Protein AF-A0A925Y4J1-F1 (afdb_monomer_lite)

Sequence (189 aa):
MMKIHLTPSPRETLILDTDELREAFLLEDLFIPGEIHLVYTDLDRGIVGSAIPTATPLVLATDDSLKAEFFCQRRELGILNIGEPGSVTVDGTIYQLGKHDCLYVGRDSREISFTSASAETPAVFYLVSYPAHAKFPTIQATRADANRVELGTRDEANERTIFQYIHETGIKSCQLVMGFTEFKPGGIW

Structure (mmCIF, N/CA/C/O backbone):
data_AF-A0A925Y4J1-F1
#
_entry.id   AF-A0A925Y4J1-F1
#
loop_
_atom_site.group_PDB
_atom_site.id
_atom_site.type_symbol
_atom_site.label_atom_id
_atom_site.label_alt_id
_atom_site.label_comp_id
_atom_site.label_asym_id
_atom_site.label_entity_id
_atom_site.label_seq_id
_atom_site.pdbx_PDB_ins_code
_atom_site.Cartn_x
_atom_site.Cartn_y
_atom_site.Cartn_z
_atom_site.occupancy
_atom_site.B_iso_or_equiv
_atom_site.auth_seq_id
_atom_site.auth_comp_id
_atom_site.auth_asym_id
_atom_site.auth_atom_id
_atom_site.pdbx_PDB_model_num
ATOM 1 N N . MET A 1 1 ? -18.151 -3.520 -7.686 1.00 70.56 1 MET A N 1
ATOM 2 C CA . MET A 1 1 ? -17.475 -4.800 -7.968 1.00 70.56 1 MET A CA 1
ATOM 3 C C . MET A 1 1 ? -16.042 -4.465 -8.309 1.00 70.56 1 MET A C 1
ATOM 5 O O . MET A 1 1 ? -15.833 -3.593 -9.146 1.00 70.56 1 MET A O 1
ATOM 9 N N . MET A 1 2 ? -15.088 -5.062 -7.608 1.00 89.94 2 MET A N 1
ATOM 10 C CA . MET A 1 2 ? -13.660 -4.798 -7.792 1.00 89.94 2 MET A CA 1
ATOM 11 C C . MET A 1 2 ? -13.219 -5.142 -9.224 1.00 89.94 2 MET A C 1
ATOM 13 O O . MET A 1 2 ? -13.534 -6.228 -9.718 1.00 89.94 2 MET A O 1
ATOM 17 N N . LYS A 1 3 ? -12.503 -4.228 -9.896 1.00 89.50 3 LYS A N 1
ATOM 18 C CA . LYS A 1 3 ? -11.963 -4.478 -11.243 1.00 89.50 3 LYS A CA 1
ATOM 19 C C . LYS A 1 3 ? -10.913 -5.584 -11.154 1.00 89.50 3 LYS A C 1
ATOM 21 O O . LYS A 1 3 ? -10.035 -5.532 -10.294 1.00 89.50 3 LYS A O 1
ATOM 26 N N . ILE A 1 4 ? -11.010 -6.575 -12.036 1.00 91.12 4 ILE A N 1
ATOM 27 C CA . ILE A 1 4 ? -10.036 -7.662 -12.154 1.00 91.12 4 ILE A CA 1
ATOM 28 C C . ILE A 1 4 ? -9.164 -7.383 -13.367 1.00 91.12 4 ILE A C 1
ATOM 30 O O . ILE A 1 4 ? -9.667 -7.092 -14.450 1.00 91.12 4 ILE A O 1
ATOM 34 N N . HIS A 1 5 ? -7.864 -7.490 -13.164 1.00 91.25 5 HIS A N 1
ATOM 35 C CA . HIS A 1 5 ? -6.846 -7.305 -14.168 1.00 91.25 5 HIS A CA 1
ATOM 36 C C . HIS A 1 5 ? -6.111 -8.627 -14.363 1.00 91.25 5 HIS A C 1
ATOM 38 O O . HIS A 1 5 ? -5.588 -9.198 -13.402 1.00 91.25 5 HIS A O 1
ATOM 44 N N . LEU A 1 6 ? -6.146 -9.135 -15.591 1.00 91.31 6 LEU A N 1
ATOM 45 C CA . LEU A 1 6 ? -5.479 -10.375 -15.968 1.00 91.31 6 LEU A CA 1
ATOM 46 C C . LEU A 1 6 ? -4.200 -10.029 -16.708 1.00 91.31 6 LEU A C 1
ATOM 48 O O . LEU A 1 6 ? -4.215 -9.190 -17.606 1.00 91.31 6 LEU A O 1
ATOM 52 N N . THR A 1 7 ? -3.113 -10.681 -16.332 1.00 90.75 7 THR A N 1
ATOM 53 C CA . THR A 1 7 ? -1.803 -10.360 -16.879 1.00 90.75 7 THR A CA 1
ATOM 54 C C . THR A 1 7 ? -1.551 -11.202 -18.125 1.00 90.75 7 THR A C 1
ATOM 56 O O . THR A 1 7 ? -1.612 -12.433 -18.045 1.00 90.75 7 THR A O 1
ATOM 59 N N . PRO A 1 8 ? -1.243 -10.584 -19.278 1.00 95.06 8 PRO A N 1
ATOM 60 C CA . PRO A 1 8 ? -0.904 -11.336 -20.476 1.00 95.06 8 PRO A CA 1
ATOM 61 C C . PRO A 1 8 ? 0.417 -12.088 -20.281 1.00 95.06 8 PRO A C 1
ATOM 63 O O . PRO A 1 8 ? 1.329 -11.652 -19.571 1.00 95.06 8 PRO A O 1
ATOM 66 N N . SER A 1 9 ? 0.541 -13.240 -20.933 1.00 96.06 9 SER A N 1
ATOM 67 C CA . SER A 1 9 ? 1.796 -13.985 -20.960 1.00 96.06 9 SER A CA 1
ATOM 68 C C . SER A 1 9 ? 2.878 -13.206 -21.717 1.00 96.06 9 SER A C 1
ATOM 70 O O . SER A 1 9 ? 2.561 -12.439 -22.627 1.00 96.06 9 SER A O 1
ATOM 72 N N . PRO A 1 10 ? 4.175 -13.482 -21.478 1.00 96.56 10 PRO A N 1
ATOM 73 C CA . PRO A 1 10 ? 5.249 -12.820 -22.219 1.00 96.56 10 PRO A CA 1
ATOM 74 C C . PRO A 1 10 ? 5.134 -12.947 -23.744 1.00 96.56 10 PRO A C 1
ATOM 76 O O . PRO A 1 10 ? 5.628 -12.090 -24.464 1.00 96.56 10 PRO A O 1
ATOM 79 N N . ARG A 1 11 ? 4.502 -14.015 -24.257 1.00 97.44 11 ARG A N 1
ATOM 80 C CA . ARG A 1 11 ? 4.275 -14.191 -25.700 1.00 97.44 11 ARG A CA 1
ATOM 81 C C . ARG A 1 11 ? 3.155 -13.300 -26.227 1.00 97.44 11 ARG A C 1
ATOM 83 O O . ARG A 1 11 ? 3.282 -12.808 -27.341 1.00 97.44 11 ARG A O 1
ATOM 90 N N . GLU A 1 12 ? 2.091 -13.113 -25.452 1.00 96.25 12 GLU A N 1
ATOM 91 C CA . GLU A 1 12 ? 0.987 -12.211 -25.799 1.00 96.25 12 GLU A CA 1
ATOM 92 C C . GLU A 1 12 ? 1.448 -10.756 -25.725 1.00 96.25 12 GLU A C 1
ATOM 94 O O . GLU A 1 12 ? 1.229 -10.008 -26.668 1.00 96.25 12 GLU A O 1
ATOM 99 N N . THR A 1 13 ? 2.200 -10.379 -24.687 1.00 97.19 13 THR A N 1
ATOM 100 C CA . THR A 1 13 ? 2.721 -9.012 -24.521 1.00 97.19 13 THR A CA 1
ATOM 101 C C . THR A 1 13 ? 3.539 -8.525 -25.721 1.00 97.19 13 THR A C 1
ATOM 103 O O . THR A 1 13 ? 3.516 -7.340 -26.030 1.00 97.19 13 THR A O 1
ATOM 106 N N . LEU A 1 14 ? 4.253 -9.417 -26.421 1.00 97.69 14 LEU A N 1
ATOM 107 C CA . LEU A 1 14 ? 5.089 -9.060 -27.578 1.00 97.69 14 LEU A CA 1
ATOM 108 C C . LEU A 1 14 ? 4.305 -8.541 -28.789 1.00 97.69 14 LEU A C 1
ATOM 110 O O . LEU A 1 14 ? 4.917 -7.939 -29.672 1.00 97.69 14 LEU A O 1
ATOM 114 N N . ILE A 1 15 ? 3.006 -8.828 -28.871 1.00 97.81 15 ILE A N 1
ATOM 115 C CA . ILE A 1 15 ? 2.169 -8.457 -30.018 1.00 97.81 15 ILE A CA 1
ATOM 116 C C . ILE A 1 15 ? 1.150 -7.364 -29.692 1.00 97.81 15 ILE A C 1
ATOM 118 O O . ILE A 1 15 ? 0.449 -6.942 -30.606 1.00 97.81 15 ILE A O 1
ATOM 122 N N . LEU A 1 16 ? 1.079 -6.926 -28.431 1.00 97.81 16 LEU A N 1
ATOM 123 C CA . LEU A 1 16 ? 0.162 -5.873 -28.009 1.00 97.81 16 LEU A CA 1
ATOM 124 C C . LEU A 1 16 ? 0.607 -4.518 -28.561 1.00 97.81 16 LEU A C 1
ATOM 126 O O . LEU A 1 16 ? 1.799 -4.189 -28.547 1.00 97.81 16 LEU A O 1
ATOM 130 N N . ASP A 1 17 ? -0.352 -3.722 -29.018 1.00 98.19 17 ASP A N 1
ATOM 131 C CA . ASP A 1 17 ? -0.109 -2.322 -29.342 1.00 98.19 17 ASP A CA 1
ATOM 132 C C . ASP A 1 17 ? -0.042 -1.433 -28.081 1.00 98.19 17 ASP A C 1
ATOM 134 O O . ASP A 1 17 ? -0.119 -1.896 -26.940 1.00 98.19 17 ASP A O 1
ATOM 138 N N . THR A 1 18 ? 0.169 -0.129 -28.271 1.00 98.19 18 THR A N 1
ATOM 139 C CA . THR A 1 18 ? 0.293 0.826 -27.158 1.00 98.19 18 THR A CA 1
ATOM 140 C C . THR A 1 18 ? -0.954 0.874 -26.276 1.00 98.19 18 THR A C 1
ATOM 142 O O . THR A 1 18 ? -0.821 0.987 -25.056 1.00 98.19 18 THR A O 1
ATOM 145 N N . ASP A 1 19 ? -2.145 0.824 -26.868 1.00 97.25 19 ASP A N 1
ATOM 146 C CA . ASP A 1 19 ? -3.398 0.966 -26.130 1.00 97.25 19 ASP A CA 1
ATOM 147 C C . ASP A 1 19 ? -3.703 -0.329 -25.373 1.00 97.25 19 ASP A C 1
ATOM 149 O O . ASP A 1 19 ? -4.031 -0.284 -24.186 1.00 97.25 19 ASP A O 1
ATOM 153 N N . GLU A 1 20 ? -3.458 -1.480 -26.000 1.00 95.81 20 GLU A N 1
ATOM 154 C CA . GLU A 1 20 ? -3.577 -2.797 -25.372 1.00 95.81 20 GLU A CA 1
ATOM 155 C C . GLU A 1 20 ? -2.588 -2.972 -24.206 1.00 95.81 20 GLU A C 1
ATOM 157 O O . GLU A 1 20 ? -2.951 -3.494 -23.150 1.00 95.81 20 GLU A O 1
ATOM 162 N N . LEU A 1 21 ? -1.347 -2.483 -24.335 1.00 96.50 21 LEU A N 1
ATOM 163 C CA . LEU A 1 21 ? -0.381 -2.467 -23.228 1.00 96.50 21 LEU A CA 1
ATOM 164 C C . LEU A 1 21 ? -0.867 -1.602 -22.059 1.00 96.50 21 LEU A C 1
ATOM 166 O O . LEU A 1 21 ? -0.698 -1.976 -20.900 1.00 96.50 21 LEU A O 1
ATOM 170 N N . ARG A 1 22 ? -1.466 -0.439 -22.328 1.00 95.50 22 ARG A N 1
ATOM 171 C CA . ARG A 1 22 ? -2.022 0.410 -21.263 1.00 95.50 22 ARG A CA 1
ATOM 172 C C . ARG A 1 22 ? -3.200 -0.276 -20.590 1.00 95.50 22 ARG A C 1
ATOM 174 O O . ARG A 1 22 ? -3.233 -0.336 -19.365 1.00 95.50 22 ARG A O 1
ATOM 181 N N . GLU A 1 23 ? -4.120 -0.839 -21.364 1.00 92.62 23 GLU A N 1
ATOM 182 C CA . GLU A 1 23 ? -5.268 -1.564 -20.823 1.00 92.62 23 GLU A CA 1
ATOM 183 C C . GLU A 1 23 ? -4.841 -2.735 -19.928 1.00 92.62 23 GLU A C 1
ATOM 185 O O . GLU A 1 23 ? -5.487 -2.976 -18.908 1.00 92.62 23 GLU A O 1
ATOM 190 N N . ALA A 1 24 ? -3.742 -3.413 -20.281 1.00 92.94 24 ALA A N 1
ATOM 191 C CA . ALA A 1 24 ? -3.230 -4.606 -19.614 1.00 92.94 24 ALA A CA 1
ATOM 192 C C . ALA A 1 24 ? -2.166 -4.364 -18.532 1.00 92.94 24 ALA A C 1
ATOM 194 O O . ALA A 1 24 ? -1.710 -5.341 -17.941 1.00 92.94 24 ALA A O 1
ATOM 195 N N . PHE A 1 25 ? -1.735 -3.122 -18.272 1.00 93.81 25 PHE A N 1
ATOM 196 C CA . PHE A 1 25 ? -0.731 -2.850 -17.226 1.00 93.81 25 PHE A CA 1
ATOM 197 C C . PHE A 1 25 ? -0.911 -1.528 -16.466 1.00 93.81 25 PHE A C 1
ATOM 199 O O . PHE A 1 25 ? -0.304 -1.348 -15.407 1.00 93.81 25 PHE A O 1
ATOM 206 N N . LEU A 1 26 ? -1.710 -0.582 -16.970 1.00 94.75 26 LEU A N 1
ATOM 207 C CA . LEU A 1 26 ? -1.879 0.741 -16.370 1.00 94.75 26 LEU A CA 1
ATOM 208 C C . LEU A 1 26 ? -3.186 0.849 -15.576 1.00 94.75 26 LEU A C 1
ATOM 210 O O . LEU A 1 26 ? -4.262 0.468 -16.033 1.00 94.75 26 LEU A O 1
ATOM 214 N N . LEU A 1 27 ? -3.094 1.456 -14.390 1.00 94.00 27 LEU A N 1
ATOM 215 C CA . LEU A 1 27 ? -4.241 1.841 -13.570 1.00 94.00 27 LEU A CA 1
ATOM 216 C C . LEU A 1 27 ? -4.393 3.369 -13.603 1.00 94.00 27 LEU A C 1
ATOM 218 O O . LEU A 1 27 ? -3.687 4.071 -12.885 1.00 94.00 27 LEU A O 1
ATOM 222 N N . GLU A 1 28 ? -5.283 3.886 -14.453 1.00 91.06 28 GLU A N 1
ATOM 223 C CA . GLU A 1 28 ? -5.440 5.337 -14.667 1.00 91.06 28 GLU A CA 1
ATOM 224 C C . GLU A 1 28 ? -6.201 6.033 -13.529 1.00 91.06 28 GLU A C 1
ATOM 226 O O . GLU A 1 28 ? -5.777 7.084 -13.053 1.00 91.06 28 GLU A O 1
ATOM 231 N N . ASP A 1 29 ? -7.264 5.408 -13.023 1.00 90.12 29 ASP A N 1
ATOM 232 C CA . ASP A 1 29 ? -8.186 6.035 -12.068 1.00 90.12 29 ASP A CA 1
ATOM 233 C C . ASP A 1 29 ? -7.974 5.541 -10.631 1.00 90.12 29 ASP A C 1
ATOM 235 O O . ASP A 1 29 ? -8.920 5.315 -9.880 1.00 90.12 29 ASP A O 1
ATOM 239 N N . LEU A 1 30 ? -6.726 5.291 -10.220 1.00 94.69 30 LEU A N 1
ATOM 240 C CA . LEU A 1 30 ? -6.468 4.707 -8.899 1.00 94.69 30 LEU A CA 1
ATOM 241 C C . LEU A 1 30 ? -6.853 5.650 -7.747 1.00 94.69 30 LEU A C 1
ATOM 243 O O . LEU A 1 30 ? -7.221 5.164 -6.682 1.00 94.69 30 LEU A O 1
ATOM 247 N N . PHE A 1 31 ? -6.777 6.968 -7.952 1.00 96.81 31 PHE A N 1
ATOM 248 C CA . PHE A 1 31 ? -6.881 8.000 -6.914 1.00 96.81 31 PHE A CA 1
ATOM 249 C C . PHE A 1 31 ? -8.108 8.899 -7.121 1.00 96.81 31 PHE A C 1
ATOM 251 O O . PHE A 1 31 ? -8.001 9.983 -7.693 1.00 96.81 31 PHE A O 1
ATOM 258 N N . ILE A 1 32 ? -9.270 8.460 -6.631 1.00 97.38 32 ILE A N 1
ATOM 259 C CA . ILE A 1 32 ? -10.542 9.186 -6.769 1.00 97.38 32 ILE A CA 1
ATOM 260 C C . ILE A 1 32 ? -10.966 9.762 -5.404 1.00 97.38 32 ILE A C 1
ATOM 262 O O . ILE A 1 32 ? -11.175 8.997 -4.458 1.00 97.38 32 ILE A O 1
ATOM 266 N N . PRO A 1 33 ? -11.095 11.098 -5.257 1.00 97.69 33 PRO A N 1
ATOM 267 C CA . PRO A 1 33 ? -11.559 11.714 -4.016 1.00 97.69 33 PRO A CA 1
ATOM 268 C C . PRO A 1 33 ? -12.952 11.234 -3.600 1.00 97.69 33 PRO A C 1
ATOM 270 O O . PRO A 1 33 ? -13.891 11.268 -4.387 1.00 97.69 33 PRO A O 1
ATOM 273 N N . GLY A 1 34 ? -13.101 10.859 -2.332 1.00 98.12 34 GLY A N 1
ATOM 274 C CA . GLY A 1 34 ? -14.356 10.371 -1.761 1.00 98.12 34 GLY A CA 1
ATOM 275 C C . GLY A 1 34 ? -14.616 8.882 -1.985 1.00 98.12 34 GLY A C 1
ATOM 276 O O . GLY A 1 34 ? -15.689 8.410 -1.615 1.00 98.12 34 GLY A O 1
ATOM 277 N N . GLU A 1 35 ? -13.663 8.134 -2.547 1.00 97.69 35 GLU A N 1
ATOM 278 C CA . GLU A 1 35 ? -13.847 6.722 -2.879 1.00 97.69 35 GLU A CA 1
ATOM 279 C C . GLU A 1 35 ? -12.715 5.832 -2.355 1.00 97.69 35 GLU A C 1
ATOM 281 O O . GLU A 1 35 ? -11.583 6.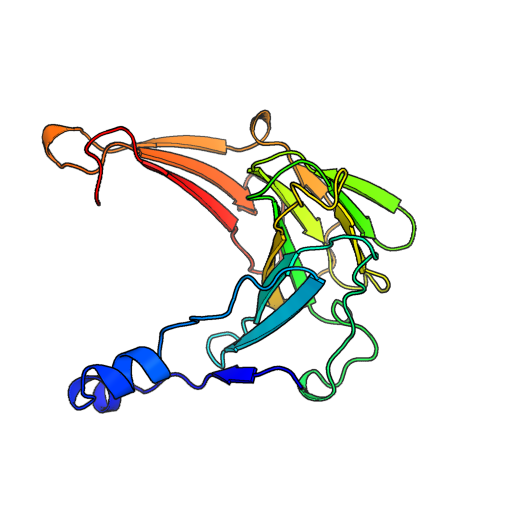269 -2.118 1.00 97.69 35 GLU A O 1
ATOM 286 N N . ILE A 1 36 ? -13.049 4.552 -2.168 1.00 98.25 36 ILE A N 1
ATOM 287 C CA . ILE A 1 36 ? -12.063 3.473 -2.131 1.00 98.25 36 ILE A CA 1
ATOM 288 C C . ILE A 1 36 ? -12.096 2.818 -3.502 1.00 98.25 36 ILE A C 1
ATOM 290 O O . ILE A 1 36 ? -13.115 2.238 -3.882 1.00 98.25 36 ILE A O 1
ATOM 294 N N . HIS A 1 37 ? -10.978 2.869 -4.215 1.00 97.00 37 HIS A N 1
ATOM 295 C CA . HIS A 1 37 ? -10.833 2.198 -5.496 1.00 97.00 37 HIS A CA 1
ATOM 296 C C . HIS A 1 37 ? -9.818 1.065 -5.364 1.00 97.00 37 HIS A C 1
ATOM 298 O O . HIS A 1 37 ? -8.683 1.282 -4.945 1.00 97.00 37 HIS A O 1
ATOM 304 N N . LEU A 1 38 ? -10.245 -0.158 -5.683 1.00 97.31 38 LEU A N 1
ATOM 305 C CA . LEU A 1 38 ? -9.439 -1.373 -5.580 1.00 97.31 38 LEU A CA 1
ATOM 306 C C . LEU A 1 38 ? -9.387 -2.075 -6.933 1.00 97.31 38 LEU A C 1
ATOM 308 O O . LEU A 1 38 ? -10.406 -2.220 -7.614 1.00 97.31 38 LEU A O 1
ATOM 312 N N . VAL A 1 39 ? -8.210 -2.584 -7.268 1.00 96.38 39 VAL A N 1
ATOM 313 C CA . VAL A 1 39 ? -7.963 -3.402 -8.449 1.00 96.38 39 VAL A CA 1
ATOM 314 C C . VAL A 1 39 ? -7.304 -4.697 -8.009 1.00 96.38 39 VAL A C 1
ATOM 316 O O . VAL A 1 39 ? -6.275 -4.695 -7.336 1.00 96.38 39 VAL A O 1
ATOM 319 N N . TYR A 1 40 ? -7.908 -5.813 -8.395 1.00 96.62 40 TYR A N 1
ATOM 320 C CA . TYR A 1 40 ? -7.353 -7.144 -8.212 1.00 96.62 40 TYR A CA 1
ATOM 321 C C . TYR A 1 40 ? -6.494 -7.506 -9.418 1.00 96.62 40 TYR A C 1
ATOM 323 O O . TYR A 1 40 ? -6.964 -7.399 -10.547 1.00 96.62 40 TYR A O 1
ATOM 331 N N . THR A 1 41 ? -5.288 -8.009 -9.189 1.00 95.00 41 THR A N 1
ATOM 332 C CA . THR A 1 41 ? -4.464 -8.651 -10.218 1.00 95.00 41 THR A CA 1
ATOM 333 C C . THR A 1 41 ? -4.394 -10.156 -9.976 1.00 95.00 41 THR A C 1
ATOM 335 O O . THR A 1 41 ? -4.383 -10.628 -8.837 1.00 95.00 41 THR A O 1
ATOM 338 N N . ASP A 1 42 ? -4.370 -10.929 -11.056 1.00 93.62 42 ASP A N 1
ATOM 339 C CA . ASP A 1 42 ? -4.103 -12.365 -11.022 1.00 93.62 42 ASP A CA 1
ATOM 340 C C . ASP A 1 42 ? -2.674 -12.716 -10.577 1.00 93.62 42 ASP A C 1
ATOM 342 O O . ASP A 1 42 ? -2.464 -13.817 -10.059 1.00 93.62 42 ASP A O 1
ATOM 346 N N . LEU A 1 43 ? -1.724 -11.781 -10.680 1.00 93.88 43 LEU A N 1
ATOM 347 C CA . LEU A 1 43 ? -0.364 -11.928 -10.159 1.00 93.88 43 LEU A CA 1
ATOM 348 C C . LEU A 1 43 ? -0.388 -11.973 -8.638 1.00 93.88 43 LEU A C 1
ATOM 350 O O . LEU A 1 43 ? -0.739 -11.000 -7.968 1.00 93.88 43 LEU A O 1
ATOM 354 N N . ASP A 1 44 ? -0.078 -13.150 -8.095 1.00 95.88 44 ASP A N 1
ATOM 355 C CA . ASP A 1 44 ? -0.084 -13.449 -6.658 1.00 95.88 44 ASP A CA 1
ATOM 356 C C . ASP A 1 44 ? -1.379 -13.048 -5.931 1.00 95.88 44 ASP A C 1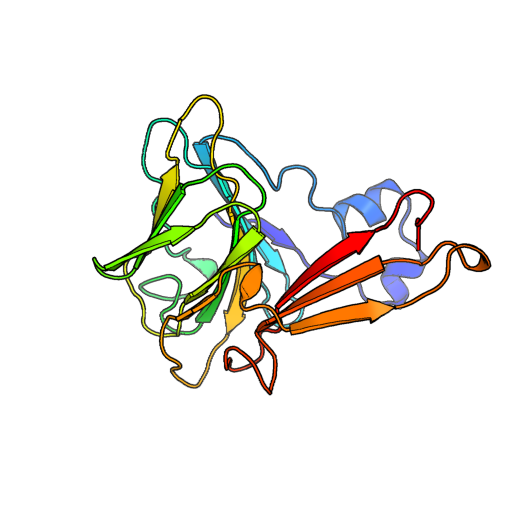
ATOM 358 O O . ASP A 1 44 ? -1.439 -12.965 -4.700 1.00 95.88 44 ASP A O 1
ATOM 362 N N . ARG A 1 45 ? -2.465 -12.853 -6.693 1.00 96.31 45 ARG A N 1
ATOM 363 C CA . ARG A 1 45 ? -3.759 -12.376 -6.191 1.00 96.31 45 ARG A CA 1
ATOM 364 C C . ARG A 1 45 ? -3.629 -11.035 -5.462 1.00 96.31 45 ARG A C 1
ATOM 366 O O . ARG A 1 45 ? -4.338 -10.804 -4.468 1.00 96.31 45 ARG A O 1
ATOM 373 N N . GLY A 1 46 ? -2.701 -10.194 -5.911 1.00 97.62 46 GLY A N 1
ATOM 374 C CA . GLY A 1 46 ? -2.477 -8.863 -5.372 1.00 97.62 46 GLY A CA 1
ATOM 375 C C . GLY A 1 46 ? -3.723 -7.995 -5.512 1.00 97.62 46 GLY A C 1
ATOM 376 O O . GLY A 1 46 ? -4.505 -8.130 -6.452 1.00 97.62 46 GLY A O 1
ATOM 377 N N . ILE A 1 47 ? -3.930 -7.107 -4.549 1.00 98.19 47 ILE A N 1
ATOM 378 C CA . ILE A 1 47 ? -4.893 -6.016 -4.662 1.00 98.19 47 ILE A CA 1
ATOM 379 C C . ILE A 1 47 ? -4.125 -4.725 -4.457 1.00 98.19 47 ILE A C 1
ATOM 381 O O . ILE A 1 47 ? -3.456 -4.566 -3.436 1.00 98.19 47 ILE A O 1
ATOM 385 N N . VAL A 1 48 ? -4.239 -3.819 -5.418 1.00 97.81 48 VAL A N 1
ATOM 386 C CA . VAL A 1 48 ? -3.684 -2.469 -5.350 1.00 97.81 48 VAL A CA 1
ATOM 387 C C . VAL A 1 48 ? -4.842 -1.490 -5.382 1.00 97.81 48 VAL A C 1
ATOM 389 O O . VAL A 1 48 ? -5.834 -1.712 -6.075 1.00 97.81 48 VAL A O 1
ATOM 392 N N . GLY A 1 49 ? -4.752 -0.419 -4.611 1.00 97.75 49 GLY A N 1
ATOM 393 C CA . GLY A 1 49 ? -5.853 0.517 -4.505 1.00 97.75 49 GLY A CA 1
ATOM 394 C C . GLY A 1 49 ? -5.477 1.833 -3.870 1.00 97.75 49 GLY A C 1
ATOM 395 O O . GLY A 1 49 ? -4.330 2.062 -3.479 1.00 97.75 49 GLY A O 1
ATOM 396 N N . SER A 1 50 ? -6.484 2.676 -3.709 1.00 98.56 50 SER A N 1
ATOM 397 C CA . SER A 1 50 ? -6.402 3.816 -2.817 1.00 98.56 50 SER A CA 1
ATOM 398 C C . SER A 1 50 ? -7.696 4.028 -2.038 1.00 98.56 50 SER A C 1
ATOM 400 O O . SER A 1 50 ? -8.756 3.522 -2.410 1.00 98.56 50 SER A O 1
ATOM 402 N N . ALA A 1 51 ? -7.596 4.778 -0.946 1.00 98.75 51 ALA A N 1
ATOM 403 C CA . ALA A 1 51 ? -8.725 5.368 -0.247 1.00 98.75 51 ALA A CA 1
ATOM 404 C C . ALA A 1 51 ? -8.445 6.858 -0.034 1.00 98.75 51 ALA A C 1
ATOM 406 O O . ALA A 1 51 ? -7.436 7.218 0.578 1.00 98.75 51 ALA A O 1
ATOM 407 N N . ILE A 1 52 ? -9.336 7.723 -0.518 1.00 98.69 52 ILE A N 1
ATOM 408 C CA . ILE A 1 52 ? -9.204 9.180 -0.370 1.00 98.69 52 ILE A CA 1
ATOM 409 C C . ILE A 1 52 ? -10.436 9.713 0.364 1.00 98.69 52 ILE A C 1
ATOM 411 O O . ILE A 1 52 ? -11.388 10.168 -0.272 1.00 98.69 52 ILE A O 1
ATOM 415 N N . PRO A 1 53 ? -10.482 9.626 1.703 1.00 98.56 53 PRO A N 1
ATOM 416 C CA . PRO A 1 53 ? -11.631 10.108 2.457 1.00 98.56 53 PRO A CA 1
ATOM 417 C C . PRO A 1 53 ? -11.719 11.634 2.391 1.00 98.56 53 PRO A C 1
ATOM 419 O O . PRO A 1 53 ? -10.745 12.333 2.651 1.00 98.56 53 PRO A O 1
ATOM 422 N N . THR A 1 54 ? -12.895 12.163 2.066 1.00 97.88 54 THR A N 1
ATOM 423 C CA . THR A 1 54 ? -13.161 13.610 2.062 1.00 97.88 54 THR A CA 1
ATOM 424 C C . THR A 1 54 ? -14.044 13.973 3.256 1.00 97.88 54 THR A C 1
ATOM 426 O O . THR A 1 54 ? -13.600 13.872 4.396 1.00 97.88 54 THR A O 1
ATOM 429 N N . ALA A 1 55 ? -15.297 14.369 3.029 1.00 95.50 55 ALA A N 1
ATOM 430 C CA . ALA A 1 55 ? -16.216 14.774 4.092 1.00 95.50 55 ALA A CA 1
ATOM 431 C C . ALA A 1 55 ? -16.750 13.586 4.911 1.00 95.50 55 ALA A C 1
ATOM 433 O O . ALA A 1 55 ? -17.141 13.754 6.065 1.00 95.50 55 ALA A O 1
ATOM 434 N N . THR A 1 56 ? -16.783 12.390 4.320 1.00 96.69 56 THR A N 1
ATOM 435 C CA . THR A 1 56 ? -17.298 11.176 4.959 1.00 96.69 56 THR A CA 1
ATOM 436 C C . THR A 1 56 ? -16.198 10.133 5.135 1.00 96.69 56 THR A C 1
ATOM 438 O O . THR A 1 56 ? -15.396 9.945 4.216 1.00 96.69 56 THR A O 1
ATOM 441 N N . PRO A 1 57 ? -16.179 9.407 6.269 1.00 98.19 57 PRO A N 1
ATOM 442 C CA . PRO A 1 57 ? -15.327 8.239 6.423 1.00 98.19 57 PRO A CA 1
ATOM 443 C C . PRO A 1 57 ? -15.597 7.206 5.329 1.00 98.19 57 PRO A C 1
ATOM 445 O O . PRO A 1 57 ? -16.748 6.972 4.956 1.00 98.19 57 PRO A O 1
ATOM 448 N N . LEU A 1 58 ? -14.539 6.557 4.856 1.00 98.81 58 LEU A N 1
ATOM 449 C CA . LEU A 1 58 ? -14.636 5.473 3.886 1.00 98.81 58 LEU A CA 1
ATOM 450 C C . LEU A 1 58 ? -14.410 4.140 4.583 1.00 98.81 58 LEU A C 1
ATOM 452 O O . LEU A 1 58 ? -13.407 3.977 5.270 1.00 98.81 58 LEU A O 1
ATOM 456 N N . VAL A 1 59 ? -15.319 3.185 4.407 1.00 98.62 59 VAL A N 1
ATOM 457 C CA . VAL A 1 59 ? -15.220 1.849 5.011 1.00 98.62 59 VAL A CA 1
ATOM 458 C C . VAL A 1 59 ? -14.732 0.853 3.967 1.00 98.62 59 VAL A C 1
ATOM 460 O O . VAL A 1 59 ? -15.310 0.754 2.886 1.00 98.62 59 VAL A O 1
ATOM 463 N N . LEU A 1 60 ? -13.688 0.092 4.298 1.00 98.50 60 LEU A N 1
ATOM 464 C CA . LEU A 1 60 ? -13.163 -0.967 3.443 1.00 98.50 60 LEU A CA 1
ATOM 465 C C . LEU A 1 60 ? -14.086 -2.185 3.482 1.00 98.50 60 LEU A C 1
ATOM 467 O O . LEU A 1 60 ? -13.965 -3.057 4.343 1.00 98.50 60 LEU A O 1
ATOM 471 N N . ALA A 1 61 ? -15.020 -2.241 2.540 1.00 96.12 61 ALA A N 1
ATOM 472 C CA . ALA A 1 61 ? -15.897 -3.390 2.378 1.00 96.12 61 ALA A CA 1
ATOM 473 C C . ALA A 1 61 ? -15.150 -4.601 1.788 1.00 96.12 61 ALA A C 1
ATOM 475 O O . ALA A 1 61 ? -14.155 -4.469 1.073 1.00 96.12 61 ALA A O 1
ATOM 476 N N . THR A 1 62 ? -15.666 -5.799 2.066 1.00 95.75 62 THR A N 1
ATOM 477 C CA . THR A 1 62 ? -15.304 -6.998 1.298 1.00 95.75 62 THR A CA 1
ATOM 478 C C . THR A 1 62 ? -15.973 -6.960 -0.077 1.00 95.75 62 THR A C 1
ATOM 480 O O . THR A 1 62 ? -17.003 -6.311 -0.256 1.00 95.75 62 THR A O 1
ATOM 483 N N . ASP A 1 63 ? -15.407 -7.681 -1.040 1.00 94.00 63 ASP A N 1
ATOM 484 C CA . ASP A 1 63 ? -16.012 -7.901 -2.355 1.00 94.00 63 ASP A CA 1
ATOM 485 C C . ASP A 1 63 ? -16.315 -9.397 -2.527 1.00 94.00 63 ASP A C 1
ATOM 487 O O . ASP A 1 63 ? -15.526 -10.255 -2.119 1.00 94.00 63 ASP A O 1
ATOM 491 N N . ASP A 1 64 ? -17.448 -9.724 -3.152 1.00 93.25 64 ASP A N 1
ATOM 492 C CA . ASP A 1 64 ? -17.906 -11.106 -3.354 1.00 93.25 64 ASP A CA 1
ATOM 493 C C . ASP A 1 64 ? -16.900 -11.984 -4.113 1.00 93.25 64 ASP A C 1
ATOM 495 O O . ASP A 1 64 ? -16.932 -13.216 -3.980 1.00 93.25 64 ASP A O 1
ATOM 499 N N . SER A 1 65 ? -16.015 -11.384 -4.916 1.00 90.88 65 SER A N 1
ATOM 500 C CA . SER A 1 65 ? -14.921 -12.081 -5.603 1.00 90.88 65 SER A CA 1
ATOM 501 C C . SER A 1 65 ? -13.909 -12.700 -4.636 1.00 90.88 65 SER A C 1
ATOM 503 O O . SER A 1 65 ? -13.286 -13.709 -4.967 1.00 90.88 65 SER A O 1
ATOM 505 N N . LEU A 1 66 ? -13.783 -12.161 -3.419 1.00 94.88 66 LEU A N 1
ATOM 506 C CA . LEU A 1 66 ? -12.869 -12.669 -2.396 1.00 94.88 66 LEU A CA 1
ATOM 507 C C . LEU A 1 66 ? -13.403 -13.903 -1.669 1.00 94.88 66 LEU A C 1
ATOM 509 O O . LEU A 1 66 ? -12.613 -14.613 -1.046 1.00 94.88 66 LEU A O 1
ATOM 513 N N . LYS A 1 67 ? -14.718 -14.162 -1.745 1.00 95.19 67 LYS A N 1
ATOM 514 C CA . LYS A 1 67 ? -15.398 -15.245 -1.009 1.00 95.19 67 LYS A CA 1
ATOM 515 C C . LYS A 1 67 ? -15.034 -15.237 0.480 1.00 95.19 67 LYS A C 1
ATOM 517 O O . LYS A 1 67 ? -14.699 -16.269 1.061 1.00 95.19 67 LYS A O 1
ATOM 522 N N . ALA A 1 68 ? -15.088 -14.045 1.066 1.00 96.50 68 ALA A N 1
ATOM 523 C CA . ALA A 1 68 ? -14.733 -13.762 2.447 1.00 96.50 68 ALA A CA 1
ATOM 524 C C . ALA A 1 68 ? -15.779 -12.842 3.090 1.00 96.50 68 ALA A C 1
ATOM 526 O O . ALA A 1 68 ? -16.354 -11.986 2.419 1.00 96.50 68 ALA A O 1
ATOM 527 N N . GLU A 1 69 ? -15.989 -12.997 4.395 1.00 97.88 69 GLU A N 1
ATOM 528 C CA . GLU A 1 69 ? -16.939 -12.200 5.185 1.00 97.88 69 GLU A CA 1
ATOM 529 C C . GLU A 1 69 ? -16.475 -10.747 5.369 1.00 97.88 69 GLU A C 1
ATOM 531 O O . GLU A 1 69 ? -17.293 -9.841 5.483 1.00 97.88 69 GLU A O 1
ATOM 536 N N . PHE A 1 70 ? -15.161 -10.521 5.394 1.00 98.44 70 PHE A N 1
ATOM 537 C CA . PHE A 1 70 ? -14.529 -9.210 5.539 1.00 98.44 70 PHE A CA 1
ATOM 538 C C . PHE A 1 70 ? -13.158 -9.205 4.846 1.00 98.44 70 PHE A C 1
ATOM 540 O O . PHE A 1 70 ? -12.550 -10.261 4.644 1.00 98.44 70 PHE A O 1
ATOM 547 N N . PHE A 1 71 ? -12.657 -8.020 4.486 1.00 98.50 71 PHE A N 1
ATOM 548 C CA . PHE A 1 71 ? -11.516 -7.864 3.575 1.00 98.50 71 PHE A CA 1
ATOM 549 C C . PHE A 1 71 ? -10.246 -8.613 4.032 1.00 98.50 71 PHE A C 1
ATOM 551 O O . PHE A 1 71 ? -9.688 -9.416 3.279 1.00 98.50 71 PHE A O 1
ATOM 558 N N . CYS A 1 72 ? -9.819 -8.426 5.288 1.00 98.56 72 CYS A N 1
ATOM 559 C CA . CYS A 1 72 ? -8.613 -9.063 5.838 1.00 98.56 72 CYS A CA 1
ATOM 560 C C . CYS A 1 72 ? -8.850 -10.462 6.444 1.00 98.56 72 CYS A C 1
ATOM 562 O O . CYS A 1 72 ? -7.964 -10.984 7.120 1.00 98.56 72 CYS A O 1
ATOM 564 N N . GLN A 1 73 ? -9.980 -11.141 6.185 1.00 98.44 73 GLN A N 1
ATOM 565 C CA . GLN A 1 73 ? -10.239 -12.489 6.740 1.00 98.44 73 GLN A CA 1
ATOM 566 C C . GLN A 1 73 ? -9.140 -13.494 6.376 1.00 98.44 73 GLN A C 1
ATOM 568 O O . GLN A 1 73 ? -8.836 -14.419 7.130 1.00 98.44 73 GLN A O 1
ATOM 573 N N . ARG A 1 74 ? -8.540 -13.337 5.193 1.00 98.31 74 ARG A N 1
ATOM 574 C CA . ARG A 1 74 ? -7.435 -14.178 4.710 1.00 98.31 74 ARG A CA 1
ATOM 575 C C . ARG A 1 74 ? -6.350 -13.371 4.004 1.00 98.31 74 ARG A C 1
ATOM 577 O O . ARG A 1 74 ? -5.650 -13.911 3.150 1.00 98.31 74 ARG A O 1
ATOM 584 N N . ARG A 1 75 ? -6.244 -12.086 4.326 1.00 98.75 75 ARG A N 1
ATOM 585 C CA . ARG A 1 75 ? -5.342 -11.134 3.678 1.00 98.75 75 ARG A CA 1
ATOM 586 C C . ARG A 1 75 ? -4.633 -10.280 4.712 1.00 98.75 75 ARG A C 1
ATOM 588 O O . ARG A 1 75 ? -5.141 -10.095 5.810 1.00 98.75 75 ARG A O 1
ATOM 595 N N . GLU A 1 76 ? -3.476 -9.776 4.327 1.00 98.88 76 GLU A N 1
ATOM 596 C CA . GLU A 1 76 ? -2.791 -8.673 4.994 1.00 98.88 76 GLU A CA 1
ATOM 597 C C . GLU A 1 76 ? -2.854 -7.429 4.108 1.00 98.88 76 GLU A C 1
ATOM 599 O O . GLU A 1 76 ? -3.053 -7.541 2.893 1.00 98.88 76 GLU A O 1
ATOM 604 N N . LEU A 1 77 ? -2.720 -6.250 4.706 1.00 98.94 77 LEU A N 1
ATOM 605 C CA . LEU A 1 77 ? -2.867 -4.972 4.017 1.00 98.94 77 LEU A CA 1
ATOM 606 C C . LEU A 1 77 ? -1.773 -4.001 4.472 1.00 98.94 77 LEU A C 1
ATOM 608 O O . LEU A 1 77 ? -1.616 -3.743 5.660 1.00 98.94 77 LEU A O 1
ATOM 612 N N . GLY A 1 78 ? -1.033 -3.451 3.518 1.00 98.94 78 GLY A N 1
ATOM 613 C CA . GLY A 1 78 ? -0.165 -2.298 3.707 1.00 98.94 78 GLY A CA 1
ATOM 614 C C . GLY A 1 78 ? -0.883 -1.035 3.267 1.00 98.94 78 GLY A C 1
ATOM 615 O O . GLY A 1 78 ? -1.531 -1.012 2.219 1.00 98.94 78 GLY A O 1
ATOM 616 N N . ILE A 1 79 ? -0.760 0.003 4.081 1.00 98.94 79 ILE A N 1
ATOM 617 C CA . ILE A 1 79 ? -1.356 1.314 3.862 1.00 98.94 79 ILE A CA 1
ATOM 618 C C . ILE A 1 79 ? -0.236 2.343 3.962 1.00 98.94 79 ILE A C 1
ATOM 620 O O . ILE A 1 79 ? 0.433 2.408 4.990 1.00 98.94 79 ILE A O 1
ATOM 624 N N . LEU A 1 80 ? -0.036 3.145 2.921 1.00 98.94 80 LEU A N 1
ATOM 625 C CA . LEU A 1 80 ? 0.903 4.267 2.917 1.00 98.94 80 LEU A CA 1
ATOM 626 C C . LEU A 1 80 ? 0.125 5.555 2.662 1.00 98.94 80 LEU A C 1
ATOM 628 O O . LEU A 1 80 ? -0.528 5.678 1.628 1.00 98.94 80 LEU A O 1
ATOM 632 N N . ASN A 1 81 ? 0.197 6.529 3.565 1.00 98.88 81 ASN A N 1
ATOM 633 C CA . ASN A 1 81 ? -0.393 7.837 3.291 1.00 98.88 81 ASN A CA 1
ATOM 634 C C . ASN A 1 81 ? 0.558 8.660 2.411 1.00 98.88 81 ASN A C 1
ATOM 636 O O . ASN A 1 81 ? 1.666 8.969 2.828 1.00 98.88 81 ASN A O 1
ATOM 640 N N . ILE A 1 82 ? 0.149 9.037 1.205 1.00 98.50 82 ILE A N 1
ATOM 641 C CA . ILE A 1 82 ? 0.919 9.906 0.296 1.00 98.50 82 ILE A CA 1
ATOM 642 C C . ILE A 1 82 ? 0.353 11.335 0.219 1.00 98.50 82 ILE A C 1
ATOM 644 O O . ILE A 1 82 ? 0.936 12.198 -0.440 1.00 98.50 82 ILE A O 1
ATOM 648 N N . GLY A 1 83 ? -0.767 11.586 0.903 1.00 98.25 83 GLY A N 1
ATOM 649 C CA . GLY A 1 83 ? -1.437 12.881 0.997 1.00 98.25 83 GLY A CA 1
ATOM 650 C C . GLY A 1 83 ? -1.155 13.601 2.315 1.00 98.25 83 GLY A C 1
ATOM 651 O O . GLY A 1 83 ? -0.092 13.440 2.916 1.00 98.25 83 GLY A O 1
ATOM 652 N N . GLU A 1 84 ? -2.119 14.408 2.750 1.00 98.38 84 GLU A N 1
ATOM 653 C CA . GLU A 1 84 ? -2.076 15.136 4.023 1.00 98.38 84 GLU A CA 1
ATOM 654 C C . GLU A 1 84 ? -2.492 14.248 5.214 1.00 98.38 84 GLU A C 1
ATOM 656 O O . GLU A 1 84 ? -2.915 13.107 5.014 1.00 98.38 84 GLU A O 1
ATOM 661 N N . PRO A 1 85 ? -2.350 14.702 6.473 1.00 98.75 85 PRO A N 1
ATOM 662 C CA . PRO A 1 85 ? -2.686 13.884 7.634 1.00 98.75 85 PRO A CA 1
ATOM 663 C C . PRO A 1 85 ? -4.125 13.352 7.634 1.00 98.75 85 PRO A C 1
ATOM 665 O O . PRO A 1 85 ? -5.092 14.051 7.319 1.00 98.75 85 PRO A O 1
ATOM 668 N N . GLY A 1 86 ? -4.266 12.105 8.067 1.00 98.75 86 GLY A N 1
ATOM 669 C CA . GLY A 1 86 ? -5.549 11.442 8.267 1.00 98.75 86 GLY A CA 1
ATOM 670 C C . GLY A 1 86 ? -5.426 10.307 9.272 1.00 98.75 86 GLY A C 1
ATOM 671 O O . GLY A 1 86 ? -4.397 10.148 9.930 1.00 98.75 86 GLY A O 1
ATOM 672 N N . SER A 1 87 ? -6.465 9.489 9.382 1.00 98.81 87 SER A N 1
ATOM 673 C CA . SER A 1 87 ? -6.434 8.317 10.248 1.00 98.81 87 SER A CA 1
ATOM 674 C C . SER A 1 87 ? -7.057 7.087 9.620 1.00 98.81 87 SER A C 1
ATOM 676 O O . SER A 1 87 ? -7.982 7.170 8.811 1.00 98.81 87 SER A O 1
ATOM 678 N N . VAL A 1 88 ? -6.549 5.937 10.049 1.00 98.94 88 VAL A N 1
ATOM 679 C CA . VAL A 1 88 ? -7.116 4.624 9.764 1.00 98.94 88 VAL A CA 1
ATOM 680 C C . VAL A 1 88 ? -7.606 4.042 11.081 1.00 98.94 88 VAL A C 1
ATOM 682 O O . VAL A 1 88 ? -6.836 3.921 12.032 1.00 98.94 88 VAL A O 1
ATOM 685 N N . THR A 1 89 ? -8.878 3.675 11.147 1.00 98.94 89 THR A N 1
ATOM 686 C CA . THR A 1 89 ? -9.435 2.935 12.281 1.00 98.94 89 THR A CA 1
ATOM 687 C C . THR A 1 89 ? -9.457 1.459 11.928 1.00 98.94 89 THR A C 1
ATOM 689 O O . THR A 1 89 ? -10.007 1.103 10.889 1.00 98.94 89 THR A O 1
ATOM 692 N N . VAL A 1 90 ? -8.883 0.613 12.782 1.00 98.88 90 VAL A N 1
ATOM 693 C CA . VAL A 1 90 ? -8.890 -0.848 12.645 1.00 98.88 90 VAL A CA 1
ATOM 694 C C . VAL A 1 90 ? -9.485 -1.450 13.909 1.00 98.88 90 VAL A C 1
ATOM 696 O O . VAL A 1 90 ? -8.920 -1.293 14.992 1.00 98.88 90 VAL A O 1
ATOM 699 N N . ASP A 1 91 ? -10.634 -2.112 13.780 1.00 98.56 91 ASP A N 1
ATOM 700 C CA . ASP A 1 91 ? -11.351 -2.774 14.878 1.00 98.56 91 ASP A CA 1
ATOM 701 C C . ASP A 1 91 ? -11.515 -1.854 16.113 1.00 98.56 91 ASP A C 1
ATOM 703 O O . ASP A 1 91 ? -11.268 -2.240 17.256 1.00 98.56 91 ASP A O 1
ATOM 707 N N . GLY A 1 92 ? -11.868 -0.586 15.869 1.00 98.38 92 GLY A N 1
ATOM 708 C CA . GLY A 1 92 ? -12.050 0.451 16.894 1.00 98.38 92 GLY A CA 1
ATOM 709 C C . GLY A 1 92 ? -10.773 1.169 17.356 1.00 98.38 92 GLY A C 1
ATOM 710 O O . GLY A 1 92 ? -10.871 2.197 18.026 1.00 98.38 92 GLY A O 1
ATOM 711 N N . THR A 1 93 ? -9.582 0.694 16.982 1.00 98.81 93 THR A N 1
ATOM 712 C CA . THR A 1 93 ? -8.310 1.374 17.282 1.00 98.81 93 THR A CA 1
ATOM 713 C C . THR A 1 93 ? -7.983 2.395 16.202 1.00 98.81 93 THR A C 1
ATOM 715 O O . THR A 1 93 ? -7.900 2.043 15.030 1.00 98.81 93 THR A O 1
ATOM 718 N N . ILE A 1 94 ? -7.769 3.652 16.591 1.00 98.81 94 ILE A N 1
ATOM 719 C CA . ILE A 1 94 ? -7.442 4.745 15.666 1.00 98.81 94 ILE A CA 1
ATOM 720 C C . ILE A 1 94 ? -5.921 4.887 15.541 1.00 98.81 94 ILE A C 1
ATOM 722 O O . ILE A 1 94 ? -5.232 5.096 16.539 1.00 98.81 94 ILE A O 1
ATOM 726 N N . TYR A 1 95 ? -5.423 4.859 14.308 1.00 98.88 95 TYR A N 1
ATOM 727 C CA . TYR A 1 95 ? -4.032 5.123 13.944 1.00 98.88 95 TYR A CA 1
ATOM 728 C C . TYR A 1 95 ? -3.960 6.437 13.164 1.00 98.88 95 TYR A C 1
ATOM 730 O O . TYR A 1 95 ? -4.616 6.582 12.133 1.00 98.88 95 TYR A O 1
ATOM 738 N N . GLN A 1 96 ? -3.187 7.404 13.657 1.00 98.75 96 GLN A N 1
ATOM 739 C CA . GLN A 1 96 ? -2.996 8.707 13.0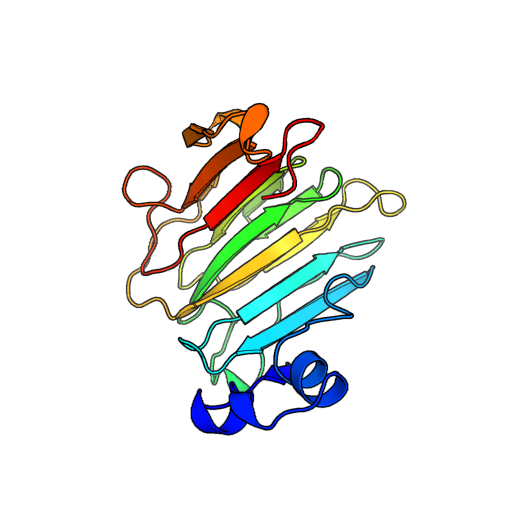07 1.00 98.75 96 GLN A CA 1
ATOM 740 C C . GLN A 1 96 ? -1.812 8.623 12.052 1.00 98.75 96 GLN A C 1
ATOM 742 O O . GLN A 1 96 ? -0.701 8.386 12.511 1.00 98.75 96 GLN A O 1
ATOM 747 N N . LEU A 1 97 ? -2.026 8.810 10.753 1.00 98.81 97 LEU A N 1
ATOM 748 C CA . LEU A 1 97 ? -0.985 8.692 9.733 1.00 98.81 97 LEU A CA 1
ATOM 749 C C . LEU A 1 97 ? -0.700 10.065 9.123 1.00 98.81 97 LEU A C 1
ATOM 751 O O . LEU A 1 97 ? -1.542 10.639 8.426 1.00 98.81 97 LEU A O 1
ATOM 755 N N . GLY A 1 98 ? 0.510 10.570 9.346 1.00 98.75 98 GLY A N 1
ATOM 756 C CA . GLY A 1 98 ? 1.050 11.708 8.616 1.00 98.75 98 GLY A CA 1
ATOM 757 C C . GLY A 1 98 ? 1.453 11.339 7.190 1.00 98.75 98 GLY A C 1
ATOM 758 O O . GLY A 1 98 ? 1.350 10.188 6.757 1.00 98.75 98 GLY A O 1
ATOM 759 N N . LYS A 1 99 ? 1.937 12.333 6.444 1.00 98.50 99 LYS A N 1
ATOM 760 C CA . LYS A 1 99 ? 2.452 12.112 5.094 1.00 98.50 99 LYS A CA 1
ATOM 761 C C . LYS A 1 99 ? 3.659 11.174 5.122 1.00 98.50 99 LYS A C 1
ATOM 763 O O . LYS A 1 99 ? 4.640 11.418 5.820 1.00 98.50 99 LYS A O 1
ATOM 768 N N . HIS A 1 100 ? 3.585 10.151 4.287 1.00 98.62 100 HIS A N 1
ATOM 769 C CA . HIS A 1 100 ? 4.511 9.033 4.141 1.00 98.62 100 HIS A CA 1
ATOM 770 C C . HIS A 1 100 ? 4.552 8.063 5.322 1.00 98.62 100 HIS A C 1
ATOM 772 O O . HIS A 1 100 ? 5.406 7.184 5.315 1.00 98.62 100 HIS A O 1
ATOM 778 N N . ASP A 1 101 ? 3.636 8.146 6.287 1.00 98.81 101 ASP A N 1
ATOM 779 C CA . ASP A 1 101 ? 3.522 7.123 7.328 1.00 98.81 101 ASP A CA 1
ATOM 780 C C . ASP A 1 101 ? 2.868 5.847 6.783 1.00 98.81 101 ASP A C 1
ATOM 782 O O . ASP A 1 101 ? 2.019 5.880 5.885 1.00 98.81 101 ASP A O 1
ATOM 786 N N . CYS A 1 102 ? 3.266 4.714 7.357 1.00 98.88 102 CYS A N 1
ATOM 787 C CA . CYS A 1 102 ? 2.828 3.381 6.977 1.00 98.88 102 CYS A CA 1
ATOM 788 C C . CYS A 1 102 ? 2.028 2.719 8.106 1.00 98.88 102 CYS A C 1
ATOM 790 O O . CYS A 1 102 ? 2.395 2.793 9.279 1.00 98.88 102 CYS A O 1
ATOM 792 N N . LEU A 1 103 ? 0.976 1.989 7.745 1.00 98.94 103 LEU A N 1
ATOM 793 C CA . LEU A 1 103 ? 0.268 1.065 8.623 1.00 98.94 103 LEU A CA 1
ATOM 794 C C . LEU A 1 103 ? 0.201 -0.309 7.958 1.00 98.94 103 LEU A C 1
ATOM 796 O O . LEU A 1 103 ? -0.329 -0.457 6.858 1.00 98.94 103 LEU A O 1
ATOM 800 N N . TYR A 1 104 ? 0.723 -1.322 8.640 1.00 98.94 104 TYR A N 1
ATOM 801 C CA . TYR A 1 104 ? 0.439 -2.716 8.326 1.00 98.94 104 TYR A CA 1
ATOM 802 C C . TYR A 1 104 ? -0.788 -3.156 9.114 1.00 98.94 104 TYR A C 1
ATOM 804 O O . TYR A 1 104 ? -0.818 -3.007 10.335 1.00 98.94 104 TYR A O 1
ATOM 812 N N . VAL A 1 105 ? -1.769 -3.729 8.427 1.00 98.94 105 VAL A N 1
ATOM 813 C CA . VAL A 1 105 ? -2.963 -4.335 9.010 1.00 98.94 105 VAL A CA 1
ATOM 814 C C . VAL A 1 105 ? -2.897 -5.840 8.801 1.00 98.94 105 VAL A C 1
ATOM 816 O O . VAL A 1 105 ? -2.852 -6.343 7.673 1.00 98.94 105 VAL A O 1
ATOM 819 N N . GLY A 1 106 ? -2.882 -6.555 9.920 1.00 98.62 106 GLY A N 1
ATOM 820 C CA . GLY A 1 106 ? -2.775 -8.001 9.931 1.00 98.62 106 GLY A CA 1
ATOM 821 C C . GLY A 1 106 ? -4.047 -8.707 9.475 1.00 98.62 106 GLY A C 1
ATOM 822 O O . GLY A 1 106 ? -5.153 -8.162 9.461 1.00 98.62 106 GLY A O 1
ATOM 823 N N . ARG A 1 107 ? -3.877 -9.989 9.167 1.00 98.50 107 ARG A N 1
ATOM 824 C CA . ARG A 1 107 ? -4.984 -10.920 8.971 1.00 98.50 107 ARG A CA 1
ATOM 825 C C . ARG A 1 107 ? -5.952 -10.922 10.167 1.00 98.50 107 ARG A C 1
ATOM 827 O O . ARG A 1 107 ? -5.544 -10.793 11.321 1.00 98.50 107 ARG A O 1
ATOM 834 N N . ASP A 1 108 ? -7.221 -11.185 9.865 1.00 98.31 108 ASP A N 1
ATOM 835 C CA . ASP A 1 108 ? -8.369 -11.294 10.774 1.00 98.31 108 ASP A CA 1
ATOM 836 C C . ASP A 1 108 ? -8.902 -9.955 11.309 1.00 98.31 108 ASP A C 1
ATOM 838 O O . ASP A 1 108 ? -9.897 -9.971 12.035 1.00 98.31 108 ASP A O 1
ATOM 842 N N . SER A 1 109 ? -8.313 -8.816 10.926 1.00 98.50 109 SER A N 1
ATOM 843 C CA . SER A 1 109 ? -8.927 -7.504 11.164 1.00 98.50 109 SER A CA 1
ATOM 844 C C . SER A 1 109 ? -10.195 -7.334 10.332 1.00 98.50 109 SER A C 1
ATOM 846 O O . SER A 1 109 ? -10.209 -7.656 9.142 1.00 98.50 109 SER A O 1
ATOM 848 N N . ARG A 1 110 ? -11.276 -6.876 10.962 1.00 98.44 110 ARG A N 1
ATOM 849 C CA . ARG A 1 110 ? -12.632 -6.927 10.398 1.00 98.44 110 ARG A CA 1
ATOM 850 C C . ARG A 1 110 ? -13.095 -5.583 9.884 1.00 98.44 110 ARG A C 1
ATOM 852 O O . ARG A 1 110 ? -13.549 -5.492 8.747 1.00 98.44 110 ARG A O 1
ATOM 859 N N . GLU A 1 111 ? -12.993 -4.566 10.724 1.00 98.50 111 GLU A N 1
ATOM 860 C CA . GLU A 1 111 ? -13.534 -3.240 10.456 1.00 98.50 111 GLU A CA 1
ATOM 861 C C . GLU A 1 111 ? -12.383 -2.279 10.201 1.00 98.50 111 GLU A C 1
ATOM 863 O O . GLU A 1 111 ? -11.603 -1.983 11.104 1.00 98.50 111 GLU A O 1
ATOM 868 N N . ILE A 1 112 ? -12.261 -1.811 8.959 1.00 98.88 112 ILE A N 1
ATOM 869 C CA . ILE A 1 112 ? -11.219 -0.871 8.547 1.00 98.88 112 ILE A CA 1
ATOM 870 C C . ILE A 1 112 ? -11.901 0.336 7.913 1.00 98.88 112 ILE A C 1
ATOM 872 O O . ILE A 1 112 ? -12.686 0.187 6.974 1.00 98.88 112 ILE A O 1
ATOM 876 N N . SER A 1 113 ? -11.605 1.533 8.413 1.00 98.88 113 SER A N 1
ATOM 877 C CA . SER A 1 113 ? -12.131 2.777 7.851 1.00 98.88 113 SER A CA 1
ATOM 878 C C . SER A 1 113 ? -11.086 3.880 7.796 1.00 98.88 113 SER A C 1
ATOM 880 O O . SER A 1 113 ? -10.212 3.947 8.656 1.00 98.88 113 SER A O 1
ATOM 882 N N . PHE A 1 114 ? -11.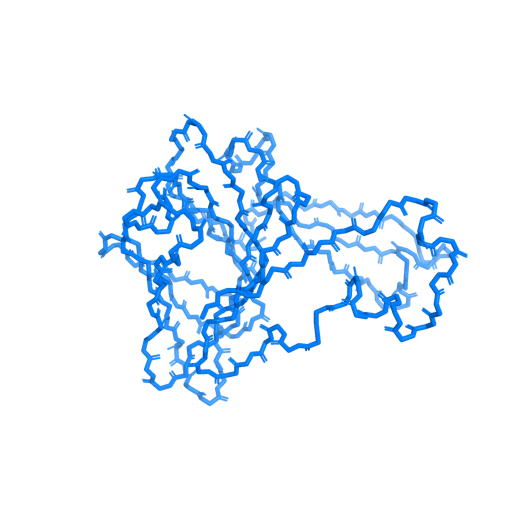229 4.779 6.832 1.00 98.88 114 PHE A N 1
ATOM 883 C CA . PHE A 1 114 ? -10.301 5.864 6.546 1.00 98.88 114 PHE A CA 1
ATOM 884 C C . PHE A 1 114 ? -10.980 7.216 6.746 1.00 98.88 114 PHE A C 1
ATOM 886 O O . PHE A 1 114 ? -12.125 7.406 6.329 1.00 98.88 114 PHE A O 1
ATOM 893 N N . THR A 1 115 ? -10.260 8.172 7.325 1.00 98.81 115 THR A N 1
ATOM 894 C CA . THR A 1 115 ? -10.690 9.570 7.460 1.00 98.81 115 THR A CA 1
ATOM 895 C C . THR A 1 115 ? -9.537 10.525 7.166 1.00 98.81 115 THR A C 1
ATOM 897 O O . THR A 1 115 ? -8.374 10.190 7.384 1.00 98.81 115 THR A O 1
ATOM 900 N N . SER A 1 116 ? -9.861 11.731 6.704 1.00 98.81 116 SER A N 1
ATOM 901 C CA . SER A 1 116 ? -8.901 12.830 6.551 1.00 98.81 116 SER A CA 1
ATOM 902 C C . SER A 1 116 ? -9.035 13.826 7.692 1.00 98.81 116 SER A C 1
ATOM 904 O O . SER A 1 116 ? -10.124 13.994 8.240 1.00 98.81 116 SER A O 1
ATOM 906 N N . ALA A 1 117 ? -7.946 14.519 8.031 1.00 98.00 117 ALA A N 1
ATOM 907 C CA . ALA A 1 117 ? -8.000 15.640 8.969 1.00 98.00 117 ALA A CA 1
ATOM 908 C C . ALA A 1 117 ? -8.693 16.880 8.364 1.00 98.00 117 ALA A C 1
ATOM 910 O O . ALA A 1 117 ? -9.290 17.666 9.096 1.00 98.00 117 ALA A O 1
ATOM 911 N N . SER A 1 118 ? -8.638 17.042 7.036 1.00 97.56 118 SER A N 1
ATOM 912 C CA . SER A 1 118 ? -9.348 18.068 6.259 1.00 97.56 118 SER A CA 1
ATOM 913 C C . SER A 1 118 ? -9.902 17.448 4.975 1.00 97.56 118 SER A C 1
ATOM 915 O O . SER A 1 118 ? -9.233 16.639 4.339 1.00 97.56 118 SER A O 1
ATOM 917 N N . ALA A 1 119 ? -11.125 17.815 4.588 1.00 95.31 119 ALA A N 1
ATOM 918 C CA . ALA A 1 119 ? -11.736 17.341 3.344 1.00 95.31 119 ALA A CA 1
ATOM 919 C C . ALA A 1 119 ? -11.212 18.101 2.111 1.00 95.31 119 ALA A C 1
ATOM 921 O O . ALA A 1 119 ? -11.249 17.577 1.000 1.00 95.31 119 ALA A O 1
ATOM 922 N N . GLU A 1 120 ? -10.735 19.329 2.311 1.00 95.88 120 GLU A N 1
ATOM 923 C CA . GLU A 1 120 ? -10.185 20.222 1.292 1.00 95.88 120 GLU A CA 1
ATOM 924 C C . GLU A 1 120 ? -8.781 19.790 0.866 1.00 95.88 120 GLU A C 1
ATOM 926 O O . GLU A 1 120 ? -8.432 19.868 -0.311 1.00 95.88 120 GLU A O 1
ATOM 931 N N . THR A 1 121 ? -7.989 19.308 1.824 1.00 96.75 121 THR A N 1
ATOM 932 C CA . THR A 1 121 ? -6.667 18.720 1.596 1.00 96.75 121 THR A CA 1
ATOM 933 C C . THR A 1 121 ? -6.637 17.324 2.220 1.00 96.75 121 THR A C 1
ATOM 935 O O . THR A 1 121 ? -6.189 17.173 3.361 1.00 96.75 121 THR A O 1
ATOM 938 N N . PRO A 1 122 ? -7.182 16.310 1.524 1.00 98.31 122 PRO A N 1
ATOM 939 C CA . PRO A 1 122 ? -7.389 14.999 2.111 1.00 98.31 122 PRO A CA 1
ATOM 940 C C . PRO A 1 122 ? -6.091 14.199 2.248 1.00 98.31 122 PRO A C 1
ATOM 942 O O . PRO A 1 122 ? -5.108 14.386 1.522 1.00 98.31 122 PRO A O 1
ATOM 945 N N . ALA A 1 123 ? -6.131 13.239 3.164 1.00 98.75 123 ALA A N 1
ATOM 946 C CA . ALA A 1 123 ? -5.241 12.098 3.143 1.00 98.75 123 ALA A CA 1
ATOM 947 C C . ALA A 1 123 ? -5.467 11.277 1.872 1.00 98.75 123 ALA A C 1
ATOM 949 O O . ALA A 1 123 ? -6.585 11.161 1.364 1.00 98.75 123 ALA A O 1
ATOM 950 N N . VAL A 1 124 ? -4.389 10.681 1.373 1.00 98.75 124 VAL A N 1
ATOM 951 C CA . VAL A 1 124 ? -4.415 9.815 0.193 1.00 98.75 124 VAL A CA 1
ATOM 952 C C . VAL A 1 124 ? -3.740 8.519 0.594 1.00 98.75 124 VAL A C 1
ATOM 954 O O . VAL A 1 124 ? -2.517 8.443 0.653 1.00 98.75 124 VAL A O 1
ATOM 957 N N . PHE A 1 125 ? -4.530 7.503 0.919 1.00 98.94 125 PHE A N 1
ATOM 958 C CA . PHE A 1 125 ? -4.009 6.219 1.369 1.00 98.94 125 PHE A CA 1
ATOM 959 C C . PHE A 1 125 ? -3.804 5.300 0.171 1.00 98.94 125 PHE A C 1
ATOM 961 O O . PHE A 1 125 ? -4.776 4.880 -0.443 1.00 98.94 125 PHE A O 1
ATOM 968 N N . TYR A 1 126 ? -2.557 4.973 -0.156 1.00 98.88 126 TYR A N 1
ATOM 969 C CA . TYR A 1 126 ? -2.212 3.925 -1.113 1.00 98.88 126 TYR A CA 1
ATOM 970 C C . TYR A 1 126 ? -2.258 2.557 -0.425 1.00 98.88 126 TYR A C 1
ATOM 972 O O . TYR A 1 126 ? -1.724 2.395 0.675 1.00 98.88 126 TYR A O 1
ATOM 980 N N . LEU A 1 127 ? -2.911 1.587 -1.061 1.00 98.81 127 LEU A N 1
ATOM 981 C CA . LEU A 1 127 ? -3.244 0.287 -0.485 1.00 98.81 127 LEU A CA 1
ATOM 982 C C . LEU A 1 127 ? -2.600 -0.836 -1.296 1.00 98.81 127 LEU A C 1
ATOM 984 O O . LEU A 1 127 ? -2.755 -0.885 -2.516 1.00 98.81 127 LEU A O 1
ATOM 988 N N . VAL A 1 128 ? -1.944 -1.775 -0.615 1.00 98.69 128 VAL A N 1
ATOM 989 C CA . VAL A 1 128 ? -1.448 -3.021 -1.218 1.00 98.69 128 VAL A CA 1
ATOM 990 C C . VAL A 1 128 ? -1.809 -4.195 -0.321 1.00 98.69 128 VAL A C 1
ATOM 992 O O . VAL A 1 128 ? -1.480 -4.204 0.863 1.00 98.69 128 VAL A O 1
ATOM 995 N N . SER A 1 129 ? -2.469 -5.209 -0.870 1.00 98.81 129 SER A N 1
ATOM 996 C CA . SER A 1 129 ? -2.895 -6.383 -0.113 1.00 98.81 129 SER A CA 1
ATOM 997 C C . SER A 1 129 ? -2.585 -7.688 -0.829 1.00 98.81 129 SER A C 1
ATOM 999 O O . SER A 1 129 ? -2.846 -7.848 -2.020 1.00 98.81 129 SER A O 1
ATOM 1001 N N . TYR A 1 130 ? -2.128 -8.665 -0.050 1.00 98.69 130 TYR A N 1
ATOM 1002 C CA . TYR A 1 130 ? -1.881 -10.034 -0.492 1.00 98.69 130 TYR A CA 1
ATOM 1003 C C . TYR A 1 130 ? -2.570 -11.040 0.436 1.00 98.69 130 TYR A C 1
ATOM 1005 O O . TYR A 1 130 ? -2.915 -10.706 1.576 1.00 98.69 130 TYR A O 1
ATOM 1013 N N . PRO A 1 131 ? -2.799 -12.283 -0.022 1.00 98.56 131 PRO A N 1
ATOM 1014 C CA . PRO A 1 131 ? -3.217 -13.367 0.856 1.00 98.56 131 PRO A CA 1
ATOM 1015 C C . PRO A 1 131 ? -2.247 -13.558 2.032 1.00 98.56 131 PRO A C 1
ATOM 1017 O O . PRO A 1 131 ? -1.034 -13.487 1.875 1.00 98.56 131 PRO A O 1
ATOM 1020 N N . ALA A 1 132 ? -2.775 -13.851 3.213 1.00 98.62 132 ALA A N 1
ATOM 1021 C CA . ALA A 1 132 ? -1.981 -14.082 4.415 1.00 98.62 132 ALA A CA 1
ATOM 1022 C C . ALA A 1 132 ? -2.408 -15.387 5.086 1.00 98.62 132 ALA A C 1
ATOM 1024 O O . ALA A 1 132 ? -3.603 -15.682 5.201 1.00 98.62 132 ALA A O 1
ATOM 1025 N N . HIS A 1 133 ? -1.438 -16.177 5.545 1.00 98.06 133 HIS A N 1
ATOM 1026 C CA . HIS A 1 133 ? -1.674 -17.473 6.200 1.00 98.06 133 HIS A CA 1
ATOM 1027 C C . HIS A 1 133 ? -1.297 -17.479 7.681 1.00 98.06 133 HIS A C 1
ATOM 1029 O O . HIS A 1 133 ? -1.791 -18.322 8.426 1.00 98.06 133 HIS A O 1
ATOM 1035 N N . ALA A 1 134 ? -0.481 -16.520 8.109 1.00 97.88 134 ALA A N 1
ATOM 1036 C CA . ALA A 1 134 ? -0.195 -16.243 9.504 1.00 97.88 134 ALA A CA 1
ATOM 1037 C C . ALA A 1 134 ? -0.832 -14.910 9.911 1.00 97.88 134 ALA A C 1
ATOM 1039 O O . ALA A 1 134 ? -1.116 -14.050 9.074 1.00 97.88 134 ALA A O 1
ATOM 1040 N N . LYS A 1 135 ? -1.060 -14.749 11.214 1.00 98.00 135 LYS A N 1
ATOM 1041 C CA . LYS A 1 135 ? -1.489 -13.484 11.800 1.00 98.00 135 LYS A CA 1
ATOM 1042 C C . LYS A 1 135 ? -0.276 -12.763 12.376 1.00 98.00 135 LYS A C 1
ATOM 1044 O O . LYS A 1 135 ? 0.376 -13.287 13.276 1.00 98.00 135 LYS A O 1
ATOM 1049 N N . PHE A 1 136 ? -0.026 -11.555 11.889 1.00 98.38 136 PHE A N 1
ATOM 1050 C CA . PHE A 1 136 ? 0.895 -10.595 12.494 1.00 98.38 136 PHE A CA 1
ATOM 1051 C C . PHE A 1 136 ? 0.101 -9.406 13.055 1.00 98.38 136 PHE A C 1
ATOM 1053 O O . PHE A 1 136 ? -1.015 -9.158 12.594 1.00 98.38 136 PHE A O 1
ATOM 1060 N N . PRO A 1 137 ? 0.606 -8.713 14.090 1.00 98.06 137 PRO A N 1
ATOM 1061 C CA . PRO A 1 137 ? -0.105 -7.591 14.696 1.00 98.06 137 PRO A CA 1
ATOM 1062 C C . PRO A 1 137 ? -0.160 -6.383 13.756 1.00 98.06 137 PRO A C 1
ATOM 1064 O O . PRO A 1 137 ? 0.773 -6.146 12.995 1.00 98.06 137 PRO A O 1
ATOM 1067 N N . THR A 1 138 ? -1.228 -5.592 13.864 1.00 98.75 138 THR A N 1
ATOM 1068 C CA . THR A 1 138 ? -1.326 -4.281 13.210 1.00 98.75 138 THR A CA 1
ATOM 1069 C C . THR A 1 138 ? -0.278 -3.337 13.802 1.00 98.75 138 THR A C 1
ATOM 1071 O O . THR A 1 138 ? -0.256 -3.126 15.017 1.00 98.75 138 THR A O 1
ATOM 1074 N N . ILE A 1 139 ? 0.605 -2.794 12.961 1.00 98.62 139 ILE A N 1
ATOM 1075 C CA . ILE A 1 139 ? 1.740 -1.955 13.374 1.00 98.62 139 ILE A CA 1
ATOM 1076 C C . ILE A 1 139 ? 1.799 -0.710 12.494 1.00 98.62 139 ILE A C 1
ATOM 1078 O O . ILE A 1 139 ? 1.816 -0.805 11.267 1.00 98.62 139 ILE A O 1
ATOM 1082 N N . GLN A 1 140 ? 1.882 0.449 13.142 1.00 98.75 140 GLN A N 1
ATOM 1083 C CA . GLN A 1 140 ? 2.191 1.721 12.504 1.00 98.75 140 GLN A CA 1
ATOM 1084 C C . GLN A 1 140 ? 3.705 1.973 12.528 1.00 98.75 140 GLN A C 1
ATOM 1086 O O . GLN A 1 140 ? 4.357 1.697 13.533 1.00 98.75 140 GLN A O 1
ATOM 1091 N N . ALA A 1 141 ? 4.234 2.544 11.448 1.00 98.62 141 ALA A N 1
ATOM 1092 C CA . ALA A 1 141 ? 5.573 3.115 11.379 1.00 98.62 141 ALA A CA 1
ATOM 1093 C C . ALA A 1 141 ? 5.497 4.506 10.747 1.00 98.62 141 ALA A C 1
ATOM 1095 O O . ALA A 1 141 ? 4.905 4.685 9.680 1.00 98.62 141 ALA A O 1
ATOM 1096 N N . THR A 1 142 ? 6.093 5.495 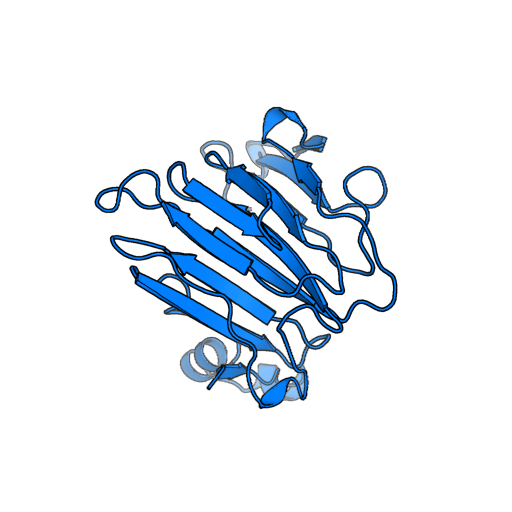11.404 1.00 98.56 142 THR A N 1
ATOM 1097 C CA . THR A 1 142 ? 6.247 6.829 10.828 1.00 98.56 142 THR A CA 1
ATOM 1098 C C . THR A 1 142 ? 7.386 6.849 9.821 1.00 98.56 142 THR A C 1
ATOM 1100 O O . THR A 1 142 ? 8.253 5.973 9.832 1.00 98.56 142 THR A O 1
ATOM 1103 N N . ARG A 1 143 ? 7.474 7.903 9.008 1.00 97.81 143 ARG A N 1
ATOM 1104 C CA . ARG A 1 143 ? 8.641 8.122 8.135 1.00 97.81 143 ARG A CA 1
ATOM 1105 C C . ARG A 1 143 ? 9.991 8.025 8.851 1.00 97.81 143 ARG A C 1
ATOM 1107 O O . ARG A 1 143 ? 10.963 7.583 8.241 1.00 97.81 143 ARG A O 1
ATOM 1114 N N . ALA A 1 144 ? 10.062 8.435 10.115 1.00 97.81 144 ALA A N 1
ATOM 1115 C CA . ALA A 1 144 ? 11.291 8.370 10.902 1.00 97.81 144 ALA A CA 1
ATOM 1116 C C . ALA A 1 144 ? 11.654 6.939 11.339 1.00 97.81 144 ALA A C 1
ATOM 1118 O O . ALA A 1 144 ? 12.829 6.662 11.564 1.00 97.81 144 ALA A O 1
ATOM 1119 N N . ASP A 1 145 ? 10.669 6.043 11.421 1.00 97.94 145 ASP A N 1
ATOM 1120 C CA . ASP A 1 145 ? 10.858 4.641 11.802 1.00 97.94 145 ASP A CA 1
ATOM 1121 C C . ASP A 1 145 ? 11.290 3.762 10.615 1.00 97.94 145 ASP A C 1
ATOM 1123 O O . ASP A 1 145 ? 11.705 2.619 10.805 1.00 97.94 145 ASP A O 1
ATOM 1127 N N . ALA A 1 146 ? 11.190 4.276 9.384 1.00 98.00 146 ALA A N 1
ATOM 1128 C CA . ALA A 1 146 ? 11.578 3.553 8.179 1.00 98.00 146 ALA A CA 1
ATOM 1129 C C . ALA A 1 146 ? 13.079 3.233 8.171 1.00 98.00 146 ALA A C 1
ATOM 1131 O O . ALA A 1 146 ? 13.916 4.086 8.483 1.00 98.00 146 ALA A O 1
ATOM 1132 N N . ASN A 1 147 ? 13.445 2.051 7.671 1.00 98.19 147 ASN A N 1
ATOM 1133 C CA . ASN A 1 147 ? 14.832 1.805 7.301 1.00 98.19 147 ASN A CA 1
ATOM 1134 C C . ASN A 1 147 ? 15.180 2.655 6.068 1.00 98.19 147 ASN A C 1
ATOM 1136 O O . ASN A 1 147 ? 14.676 2.419 4.966 1.00 98.19 147 ASN A O 1
ATOM 1140 N N . ARG A 1 148 ? 16.025 3.668 6.275 1.00 98.00 148 ARG A N 1
ATOM 1141 C CA . ARG A 1 148 ? 16.404 4.660 5.266 1.00 98.00 148 ARG A CA 1
ATOM 1142 C C . ARG A 1 148 ? 17.707 4.260 4.581 1.00 98.00 148 ARG A C 1
ATOM 1144 O O . ARG A 1 148 ? 18.752 4.195 5.223 1.00 98.00 148 ARG A O 1
ATOM 1151 N N . VAL A 1 149 ? 17.658 4.070 3.265 1.00 97.94 149 VAL A N 1
ATOM 1152 C CA . VAL A 1 149 ? 18.809 3.663 2.448 1.00 97.94 149 VAL A CA 1
ATOM 1153 C C . VAL A 1 149 ? 19.039 4.687 1.338 1.00 97.94 149 VAL A C 1
ATOM 1155 O O . VAL A 1 149 ? 18.190 4.867 0.466 1.00 97.94 149 VAL A O 1
ATOM 1158 N N . GLU A 1 150 ? 20.183 5.368 1.361 1.00 97.62 150 GLU A N 1
ATOM 1159 C CA . GLU A 1 150 ? 20.612 6.254 0.271 1.00 97.62 150 GLU A CA 1
ATOM 1160 C C . GLU A 1 150 ? 21.427 5.465 -0.753 1.00 97.62 150 GLU A C 1
ATOM 1162 O O . GLU A 1 150 ? 22.358 4.751 -0.381 1.00 97.62 150 GLU A O 1
ATOM 1167 N N . LEU A 1 151 ? 21.075 5.584 -2.034 1.00 97.19 151 LEU A N 1
ATOM 1168 C CA . LEU A 1 151 ? 21.716 4.860 -3.130 1.00 97.19 151 LEU A CA 1
ATOM 1169 C C . LEU A 1 151 ? 21.827 5.726 -4.383 1.00 97.19 151 LEU A C 1
ATOM 1171 O O . LEU A 1 151 ? 21.109 6.715 -4.554 1.00 97.19 151 LEU A O 1
ATOM 1175 N N . GLY A 1 152 ? 22.678 5.261 -5.295 1.00 96.94 152 GLY A N 1
ATOM 1176 C CA . GLY A 1 152 ? 22.871 5.871 -6.599 1.00 96.94 152 GLY A CA 1
ATOM 1177 C C . GLY A 1 152 ? 23.762 7.104 -6.556 1.00 96.94 152 GLY A C 1
ATOM 1178 O O . GLY A 1 152 ? 24.295 7.496 -5.517 1.00 96.94 152 GLY A O 1
ATOM 1179 N N . THR A 1 153 ? 23.930 7.705 -7.722 1.00 96.31 153 THR A N 1
ATOM 1180 C CA . THR A 1 153 ? 24.733 8.900 -7.934 1.00 96.31 153 THR A CA 1
ATOM 1181 C C . THR A 1 153 ? 24.019 9.840 -8.893 1.00 96.31 153 THR A C 1
ATOM 1183 O O . THR A 1 153 ? 23.148 9.448 -9.675 1.00 96.31 153 THR A O 1
ATOM 1186 N N . ARG A 1 154 ? 24.394 11.118 -8.836 1.00 95.44 154 ARG A N 1
ATOM 1187 C CA . ARG A 1 154 ? 23.872 12.113 -9.769 1.00 95.44 154 ARG A CA 1
ATOM 1188 C C . ARG A 1 154 ? 24.320 11.841 -11.207 1.00 95.44 154 ARG A C 1
ATOM 1190 O O . ARG A 1 154 ? 23.525 12.042 -12.119 1.00 95.44 154 ARG A O 1
ATOM 1197 N N . ASP A 1 155 ? 25.552 11.370 -11.396 1.00 96.94 155 ASP A N 1
ATOM 1198 C CA . ASP A 1 155 ? 26.128 11.094 -12.721 1.00 96.94 155 ASP A CA 1
ATOM 1199 C C . ASP A 1 155 ? 25.389 9.958 -13.445 1.00 96.94 155 ASP A C 1
ATOM 1201 O O . ASP A 1 155 ? 25.241 9.989 -14.664 1.00 96.94 155 ASP A O 1
ATOM 1205 N N . GLU A 1 156 ? 24.857 8.994 -12.692 1.00 96.88 156 GLU A N 1
ATOM 1206 C CA . GLU A 1 156 ? 24.015 7.906 -13.206 1.00 96.88 156 GLU A CA 1
ATOM 1207 C C . GLU A 1 156 ? 22.517 8.261 -13.225 1.00 96.88 156 GLU A C 1
ATOM 1209 O O . GLU A 1 156 ? 21.685 7.420 -13.565 1.00 96.88 156 GLU A O 1
ATOM 1214 N N . ALA A 1 157 ? 22.161 9.496 -12.849 1.00 96.56 157 ALA A N 1
ATOM 1215 C CA . ALA A 1 157 ? 20.791 9.999 -12.757 1.00 96.56 157 ALA A CA 1
ATOM 1216 C C . ALA A 1 157 ? 19.843 9.105 -11.929 1.00 96.56 157 ALA A C 1
ATOM 1218 O O . ALA A 1 157 ? 18.641 9.054 -12.197 1.00 96.56 157 ALA A O 1
ATOM 1219 N N . ASN A 1 158 ? 20.375 8.424 -10.911 1.00 97.25 158 ASN A N 1
ATOM 1220 C CA . ASN A 1 158 ? 19.636 7.481 -10.068 1.00 97.25 158 ASN A CA 1
ATOM 1221 C C . ASN A 1 158 ? 19.782 7.781 -8.563 1.00 97.25 158 ASN A C 1
ATOM 1223 O O . ASN A 1 158 ? 19.470 6.936 -7.720 1.00 97.25 158 ASN A O 1
ATOM 1227 N N . GLU A 1 159 ? 20.280 8.967 -8.198 1.00 98.06 159 GLU A N 1
ATOM 1228 C CA . GLU A 1 159 ? 20.429 9.366 -6.798 1.00 98.06 159 GLU A CA 1
ATOM 1229 C C . GLU A 1 159 ? 19.063 9.452 -6.100 1.00 98.06 159 GLU A C 1
ATOM 1231 O O . GLU A 1 159 ? 18.197 10.256 -6.464 1.00 98.06 159 GLU A O 1
ATOM 1236 N N . ARG A 1 160 ? 18.862 8.619 -5.075 1.00 98.06 160 ARG A N 1
ATOM 1237 C CA . ARG A 1 160 ? 17.560 8.453 -4.416 1.00 98.06 160 ARG A CA 1
ATOM 1238 C C . ARG A 1 160 ? 17.684 7.975 -2.977 1.00 98.06 160 ARG A C 1
ATOM 1240 O O . ARG A 1 160 ? 18.724 7.480 -2.543 1.00 98.06 160 ARG A O 1
ATOM 1247 N N . THR A 1 161 ? 16.594 8.121 -2.234 1.00 98.31 161 THR A N 1
ATOM 1248 C CA . THR A 1 161 ? 16.441 7.567 -0.886 1.00 98.31 161 THR A CA 1
ATOM 1249 C C . THR A 1 161 ? 15.288 6.574 -0.877 1.00 98.31 161 THR A C 1
ATOM 1251 O O . THR A 1 161 ? 14.170 6.925 -1.245 1.00 98.31 161 THR A O 1
ATOM 1254 N N . ILE A 1 162 ? 15.556 5.348 -0.438 1.00 98.38 162 ILE A N 1
ATOM 1255 C CA . ILE A 1 162 ? 14.558 4.296 -0.239 1.00 98.38 162 ILE A CA 1
ATOM 1256 C C . ILE A 1 162 ? 14.178 4.273 1.243 1.00 98.38 162 ILE A C 1
ATOM 1258 O O . ILE A 1 162 ? 15.052 4.245 2.109 1.00 98.38 162 ILE A O 1
ATOM 1262 N N . PHE A 1 163 ? 12.881 4.260 1.526 1.00 98.62 163 PHE A N 1
ATOM 1263 C CA . PHE A 1 163 ? 12.308 4.129 2.861 1.00 98.62 163 PHE A CA 1
ATOM 1264 C C . PHE A 1 163 ? 11.555 2.803 2.933 1.00 98.62 163 PHE A C 1
ATOM 1266 O O . PHE A 1 163 ? 10.523 2.638 2.282 1.00 98.62 163 PHE A O 1
ATOM 1273 N N . GLN A 1 164 ? 12.084 1.843 3.685 1.00 98.62 164 GLN A N 1
ATOM 1274 C CA . GLN A 1 164 ? 11.512 0.501 3.807 1.00 98.62 164 GLN A CA 1
ATOM 1275 C C . GLN A 1 164 ? 10.734 0.388 5.124 1.00 98.62 164 GLN A C 1
ATOM 1277 O O . GLN A 1 164 ? 11.264 0.741 6.177 1.00 98.62 164 GLN A O 1
ATOM 1282 N N . TYR A 1 165 ? 9.497 -0.116 5.064 1.00 98.69 165 TYR A N 1
ATOM 1283 C CA . TYR A 1 165 ? 8.627 -0.293 6.237 1.00 98.69 165 TYR A CA 1
ATOM 1284 C C . TYR A 1 165 ? 8.349 -1.760 6.532 1.00 98.69 165 TYR A C 1
ATOM 1286 O O . TYR A 1 165 ? 8.643 -2.261 7.617 1.00 98.69 165 TYR A O 1
ATOM 1294 N N . ILE A 1 166 ? 7.781 -2.451 5.544 1.00 98.69 166 ILE A N 1
ATOM 1295 C CA . ILE A 1 166 ? 7.424 -3.861 5.639 1.00 98.69 166 ILE A CA 1
ATOM 1296 C C . ILE A 1 166 ? 8.530 -4.635 4.936 1.00 98.69 166 ILE A C 1
ATOM 1298 O O . ILE A 1 166 ? 8.643 -4.578 3.713 1.00 98.69 166 ILE A O 1
ATOM 1302 N N . HIS A 1 167 ? 9.389 -5.274 5.723 1.00 97.62 167 HIS A N 1
ATOM 1303 C CA . HIS A 1 167 ? 10.548 -6.049 5.283 1.00 97.62 167 HIS A CA 1
ATOM 1304 C C . HIS A 1 167 ? 11.022 -6.959 6.428 1.00 97.62 167 HIS A C 1
ATOM 1306 O O . HIS A 1 167 ? 10.571 -6.829 7.564 1.00 97.62 167 HIS A O 1
ATOM 1312 N N . GLU A 1 168 ? 11.964 -7.863 6.151 1.00 93.56 168 GLU A N 1
ATOM 1313 C CA . GLU A 1 168 ? 12.399 -8.918 7.084 1.00 93.56 168 GLU A CA 1
ATOM 1314 C C . GLU A 1 168 ? 12.837 -8.413 8.474 1.00 93.56 168 GLU A C 1
ATOM 1316 O O . GLU A 1 168 ? 12.546 -9.044 9.491 1.00 93.56 168 GLU A O 1
ATOM 1321 N N . THR A 1 169 ? 13.511 -7.261 8.525 1.00 93.81 169 THR A N 1
ATOM 1322 C CA . THR A 1 169 ? 14.020 -6.637 9.760 1.00 93.81 169 THR A CA 1
ATOM 1323 C C . THR A 1 169 ? 13.154 -5.484 10.280 1.00 93.81 169 THR A C 1
ATOM 1325 O O . THR A 1 169 ? 13.499 -4.890 11.300 1.00 93.81 169 THR A O 1
ATOM 1328 N N . GLY A 1 170 ? 12.046 -5.173 9.600 1.00 96.88 170 GLY A N 1
ATOM 1329 C CA . GLY A 1 170 ? 11.103 -4.110 9.949 1.00 96.88 170 GLY A CA 1
ATOM 1330 C C . GLY A 1 170 ? 9.768 -4.682 10.415 1.00 96.88 170 GLY A C 1
ATOM 1331 O O . GLY A 1 170 ? 9.713 -5.587 11.254 1.00 96.88 170 GLY A O 1
ATOM 1332 N N . ILE A 1 171 ? 8.668 -4.166 9.863 1.00 98.44 171 ILE A N 1
ATOM 1333 C CA . ILE A 1 171 ? 7.343 -4.739 10.103 1.00 98.44 171 ILE A CA 1
ATOM 1334 C C . ILE A 1 171 ? 7.261 -6.111 9.426 1.00 98.44 171 ILE A C 1
ATOM 1336 O O . ILE A 1 171 ? 7.458 -6.230 8.217 1.00 98.44 171 ILE A O 1
ATOM 1340 N N . LYS A 1 172 ? 6.933 -7.142 10.212 1.00 98.31 172 LYS A N 1
ATOM 1341 C CA . LYS A 1 172 ? 6.759 -8.513 9.719 1.00 98.31 172 LYS A CA 1
ATOM 1342 C C . LYS A 1 172 ? 5.423 -8.684 8.999 1.00 98.31 172 LYS A C 1
ATOM 1344 O O . LYS A 1 172 ? 4.395 -8.207 9.469 1.00 98.31 172 LYS A O 1
ATOM 1349 N N . SER A 1 173 ?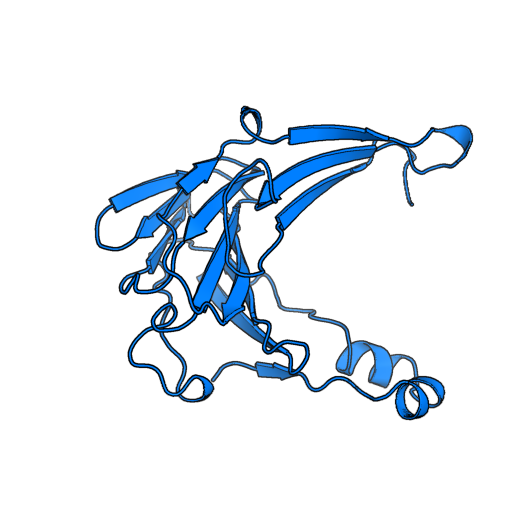 5.452 -9.448 7.917 1.00 98.56 173 SER A N 1
ATOM 1350 C CA . SER A 1 173 ? 4.311 -9.808 7.076 1.00 98.56 173 SER A CA 1
ATOM 1351 C C . SER A 1 173 ? 4.433 -11.269 6.626 1.00 98.56 173 SER A C 1
ATOM 1353 O O . SER A 1 173 ? 5.447 -11.927 6.875 1.00 98.56 173 SER A O 1
ATOM 1355 N N . CYS A 1 174 ? 3.396 -11.809 5.984 1.00 98.31 174 CYS A N 1
ATOM 1356 C CA . CYS A 1 174 ? 3.478 -13.118 5.334 1.00 98.31 174 CYS A CA 1
ATOM 1357 C C . CYS A 1 174 ? 4.298 -13.054 4.044 1.00 98.31 174 CYS A C 1
ATOM 1359 O O . CYS A 1 174 ? 5.146 -13.914 3.819 1.00 98.31 174 CYS A O 1
ATOM 1361 N N . GLN A 1 175 ? 4.003 -12.077 3.188 1.00 98.06 175 GLN A N 1
ATOM 1362 C CA . GLN A 1 175 ? 4.655 -11.917 1.886 1.00 98.06 175 GLN A CA 1
ATOM 1363 C C . GLN A 1 175 ? 4.725 -10.464 1.412 1.00 98.06 175 GLN A C 1
ATOM 1365 O O . GLN A 1 175 ? 5.558 -10.136 0.572 1.00 98.06 175 GLN A O 1
ATOM 1370 N N . LEU A 1 176 ? 3.864 -9.587 1.937 1.00 98.44 176 LEU A N 1
ATOM 1371 C CA . LEU A 1 176 ? 3.855 -8.182 1.560 1.00 98.44 176 LEU A CA 1
ATOM 1372 C C . LEU A 1 176 ? 5.186 -7.513 1.928 1.00 98.44 176 LEU A C 1
ATOM 1374 O O . LEU A 1 176 ? 5.593 -7.534 3.084 1.00 98.44 176 LEU A O 1
ATOM 1378 N N . VAL A 1 177 ? 5.816 -6.846 0.968 1.00 98.31 177 VAL A N 1
ATOM 1379 C CA . VAL A 1 177 ? 6.950 -5.941 1.192 1.00 98.31 177 VAL A CA 1
ATOM 1380 C C . VAL A 1 177 ? 6.530 -4.564 0.711 1.00 98.31 177 VAL A C 1
ATOM 1382 O O . VAL A 1 177 ? 5.901 -4.438 -0.339 1.00 98.31 177 VAL A O 1
ATOM 1385 N N . MET A 1 178 ? 6.836 -3.525 1.483 1.00 98.44 178 MET A N 1
ATOM 1386 C CA . MET A 1 178 ? 6.388 -2.176 1.155 1.00 98.44 178 MET A CA 1
ATOM 1387 C C . MET A 1 178 ? 7.348 -1.113 1.673 1.00 98.44 178 MET A C 1
ATOM 1389 O O . MET A 1 178 ? 7.895 -1.194 2.776 1.00 98.44 178 MET A O 1
ATOM 1393 N N . GLY A 1 179 ? 7.500 -0.085 0.854 1.00 98.00 179 GLY A N 1
ATOM 1394 C CA . GLY A 1 179 ? 8.270 1.113 1.111 1.00 98.00 179 GLY A CA 1
ATOM 1395 C C . GLY A 1 179 ? 7.920 2.167 0.070 1.00 98.00 179 GLY A C 1
ATOM 1396 O O . GLY A 1 179 ? 7.044 1.954 -0.769 1.00 98.00 179 GLY A O 1
ATOM 1397 N N . PHE A 1 180 ? 8.628 3.284 0.094 1.00 98.25 180 PHE A N 1
ATOM 1398 C CA . PHE A 1 180 ? 8.577 4.272 -0.977 1.00 98.25 180 PHE A CA 1
ATOM 1399 C C . PHE A 1 180 ? 9.981 4.784 -1.279 1.00 98.25 180 PHE A C 1
ATOM 1401 O O . PHE A 1 180 ? 10.904 4.636 -0.477 1.00 98.25 180 PHE A O 1
ATOM 1408 N N . THR A 1 181 ? 10.148 5.355 -2.465 1.00 98.12 181 THR A N 1
ATOM 1409 C CA . THR A 1 181 ? 11.426 5.901 -2.919 1.00 98.12 181 THR A CA 1
ATOM 1410 C C . THR A 1 181 ? 11.229 7.355 -3.307 1.00 98.12 181 THR A C 1
ATOM 1412 O O . THR A 1 181 ? 10.302 7.679 -4.043 1.00 98.12 181 THR A O 1
ATOM 1415 N N . GLU A 1 182 ? 12.104 8.227 -2.818 1.00 97.12 182 GLU A N 1
ATOM 1416 C CA . GLU A 1 182 ? 12.168 9.631 -3.218 1.00 97.12 182 GLU A CA 1
ATOM 1417 C C . GLU A 1 182 ? 13.436 9.866 -4.039 1.00 97.12 182 GLU A C 1
ATOM 1419 O O . GLU A 1 182 ? 14.553 9.622 -3.569 1.00 97.12 182 GLU A O 1
ATOM 1424 N N . PHE A 1 183 ? 13.264 10.362 -5.261 1.00 97.06 183 PHE A N 1
ATOM 1425 C CA . PHE A 1 183 ? 14.374 10.777 -6.111 1.00 97.06 183 PHE A CA 1
ATOM 1426 C C . PHE A 1 183 ? 14.911 12.136 -5.671 1.00 97.06 183 PHE A C 1
ATOM 1428 O O . PHE A 1 183 ? 14.145 13.049 -5.347 1.00 97.06 183 PHE A O 1
ATOM 1435 N N . LYS A 1 184 ? 16.238 12.290 -5.683 1.00 95.88 184 LYS A N 1
ATOM 1436 C CA . LYS A 1 184 ? 16.860 13.607 -5.523 1.00 95.88 184 LYS A CA 1
ATOM 1437 C C . LYS A 1 184 ? 16.740 14.392 -6.841 1.00 95.88 184 LYS A C 1
ATOM 1439 O O . LYS A 1 184 ? 16.572 13.783 -7.898 1.00 95.88 184 LYS A O 1
ATOM 1444 N N . PRO A 1 185 ? 16.812 15.737 -6.823 1.00 95.62 185 PRO A N 1
ATOM 1445 C CA . PRO A 1 185 ? 16.699 16.538 -8.040 1.00 95.62 185 PRO A CA 1
ATOM 1446 C C . PRO A 1 185 ? 17.655 16.076 -9.151 1.00 95.62 185 PRO A C 1
ATOM 1448 O O . PRO A 1 185 ? 18.868 16.028 -8.956 1.00 95.62 185 PRO A O 1
ATOM 1451 N N . GLY A 1 186 ? 17.098 15.767 -10.325 1.00 92.56 186 GLY A N 1
ATOM 1452 C CA . GLY A 1 186 ? 17.838 15.229 -11.473 1.00 92.56 186 GLY A CA 1
ATOM 1453 C C . GLY A 1 186 ? 17.882 13.699 -11.552 1.00 92.56 186 GLY A C 1
ATOM 1454 O O . GLY A 1 186 ? 18.313 13.177 -12.575 1.00 92.56 186 GLY A O 1
ATOM 1455 N N . GLY A 1 187 ? 17.414 12.988 -10.523 1.00 91.62 187 GLY A N 1
ATOM 1456 C CA . GLY A 1 187 ? 17.184 11.548 -10.576 1.00 91.62 187 GLY A CA 1
ATOM 1457 C C . GLY A 1 187 ? 15.927 11.218 -11.383 1.00 91.62 187 GLY A C 1
ATOM 1458 O O . GLY A 1 187 ? 14.864 11.780 -11.122 1.00 91.62 187 GLY A O 1
ATOM 1459 N N . ILE A 1 188 ? 16.058 10.325 -12.362 1.00 93.00 188 ILE A N 1
ATOM 1460 C CA . ILE A 1 188 ? 14.955 9.837 -13.210 1.00 93.00 188 ILE A CA 1
ATOM 1461 C C . ILE A 1 188 ? 14.923 8.303 -13.327 1.00 93.00 188 ILE A C 1
ATOM 1463 O O . ILE A 1 188 ? 14.006 7.773 -13.952 1.00 93.00 188 ILE A O 1
ATOM 1467 N N . TRP A 1 189 ? 15.911 7.615 -12.740 1.00 91.56 189 TRP A N 1
ATOM 1468 C CA . TRP A 1 189 ? 16.081 6.158 -12.733 1.00 91.56 189 TRP A CA 1
ATOM 1469 C C . TRP A 1 189 ? 16.034 5.573 -11.326 1.00 91.56 189 TRP A C 1
ATOM 1471 O O . TRP A 1 189 ? 16.731 6.116 -10.436 1.00 91.56 189 TRP A O 1
#

Foldseek 3Di:
DAAEAEADDPVVVVPDDPVRVCSRPPDDPQFDACDWHWYFYPVLRKIKGKDWHAPDKDKQADDVVVVDRADQQFKKKKKFWQWAWWWKAWPNDIDIAGHGKMKIAWHPTHIIIITAPHNVGTTMIIMMMHGADDTDHIDIDHQVRFPWDFDDDLVRLATKIKTWADDDPHRDGRDDTDTDMDGDPSRDD

Secondary structure (DSSP, 8-state):
-PEEEPPPPHHHHTT--HHHHHHHH--TT---TT-EEEEEESGGG-EEEEE---SS-EE----GGG-SSSGGGGEEEEEEE-SSSEEEEETTEEEEE-TT-EEEE-TT---EEEEES-SSS---EEEEEEE-SS----EEE-GGGSEEEEE--TTTT--EEEEEEESTTSB--SS--EEEEEEPTT---

Radius of gyration: 17.38 Å; chains: 1; bounding box: 44×38×47 Å

pLDDT: mean 97.03, std 2.91, range [70.56, 98.94]